Protein AF-X6PEM9-F1 (afdb_monomer_lite)

pLDDT: mean 71.97, std 22.25, range [24.45, 98.25]

Foldseek 3Di:
DVVVVLVVVLVVLLPDDLVVLVVQCVPDPVSVVSCVVVVSSVQCQQAAPPPRHGLVVFFKWKFKAWDKDFPVNVCVVPVDPDDDPPFDGIATPDIDIDPGMHTPCCCPVVVDQADPVRDGGDATATFCPDLVSCVVCVVVNQQRLLCNAPNSHGDLQSSLVSLLNNLVPLPCLLVVLVLVVQDQPDDDDPPVSVVSCVVCVPPDNDDPVSSVSSVVVNVRSLSNLVSSCVVVVVLLVVLVVLVCCCVPPPVCVDPSSDRGPSSVVSNVQPPDPDCRVVVVVVVVVVVVCSVVCSVPPSDHPVVVCVPPHDDDVVVVVVVVVVVCVVSVVVVPD

Radius of gyration: 21.6 Å; chains: 1; bounding box: 53×54×52 Å

InterPro domains:
  IPR032675 Leucine-rich repeat domain superfamily [G3DSA:3.80.10.10] (5-117)
  IPR036047 F-box-like domain superfamily [SSF81383] (12-65)

Structure (mmCIF, N/CA/C/O backbone):
data_AF-X6PEM9-F1
#
_entry.id   AF-X6PEM9-F1
#
loop_
_atom_site.group_PDB
_atom_site.id
_atom_site.type_symbol
_atom_site.label_atom_id
_atom_site.label_alt_id
_atom_site.label_comp_id
_atom_site.label_asym_id
_atom_site.label_entity_id
_atom_site.label_seq_id
_atom_site.pdbx_PDB_ins_code
_atom_site.Cartn_x
_atom_site.Cartn_y
_atom_site.Cartn_z
_atom_site.occupancy
_atom_site.B_iso_or_equiv
_atom_site.auth_seq_id
_atom_site.auth_comp_id
_atom_site.auth_asym_id
_atom_site.auth_atom_id
_atom_site.pdbx_PDB_model_num
ATOM 1 N N . MET A 1 1 ? -21.135 -28.345 10.880 1.00 41.06 1 MET A N 1
ATOM 2 C CA . MET A 1 1 ? -21.519 -27.756 12.186 1.00 41.06 1 MET A CA 1
ATOM 3 C C . MET A 1 1 ? -20.356 -26.989 12.827 1.00 41.06 1 MET A C 1
ATOM 5 O O . MET A 1 1 ? -20.559 -25.840 13.191 1.00 41.06 1 MET A O 1
ATOM 9 N N . LEU A 1 2 ? -19.137 -27.550 12.864 1.00 35.94 2 LEU A N 1
ATOM 10 C CA . LEU A 1 2 ? -17.918 -26.889 13.378 1.00 35.94 2 LEU A CA 1
ATOM 11 C C . LEU A 1 2 ? -17.557 -25.553 12.692 1.00 35.94 2 LEU A C 1
ATOM 13 O O . LEU A 1 2 ? -17.166 -24.611 13.370 1.00 35.94 2 LEU A O 1
ATOM 17 N N . THR A 1 3 ? -17.759 -25.423 11.377 1.00 42.34 3 THR A N 1
ATOM 18 C CA . THR A 1 3 ? -17.519 -24.167 10.635 1.00 42.34 3 THR A CA 1
ATOM 19 C C . THR A 1 3 ? -18.439 -23.020 11.061 1.00 42.34 3 THR A C 1
ATOM 21 O O . THR A 1 3 ? -17.989 -21.890 11.181 1.00 42.34 3 THR A O 1
ATOM 24 N N . ARG A 1 4 ? -19.709 -23.300 11.384 1.00 49.81 4 ARG A N 1
ATOM 25 C CA . ARG A 1 4 ? -20.650 -22.264 11.854 1.00 49.81 4 ARG A CA 1
ATOM 26 C C . ARG A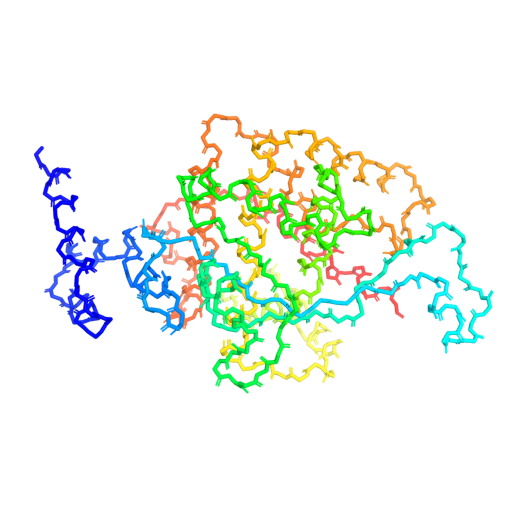 1 4 ? -20.344 -21.783 13.274 1.00 49.81 4 ARG A C 1
ATOM 28 O O . ARG A 1 4 ? -20.607 -20.634 13.596 1.00 49.81 4 ARG A O 1
ATOM 35 N N . LEU A 1 5 ? -19.787 -22.654 14.115 1.00 59.81 5 LEU A N 1
ATOM 36 C CA . LEU A 1 5 ? -19.289 -22.277 15.441 1.00 59.81 5 LEU A CA 1
ATOM 37 C C . LEU A 1 5 ? -18.042 -21.394 15.333 1.00 59.81 5 LEU A C 1
ATOM 39 O O . LEU A 1 5 ? -17.912 -20.437 16.088 1.00 59.81 5 LEU A O 1
ATOM 43 N N . HIS A 1 6 ? -17.166 -21.683 14.370 1.00 69.69 6 HIS A N 1
ATOM 44 C CA . HIS A 1 6 ? -15.952 -20.909 14.124 1.00 69.69 6 HIS A CA 1
ATOM 45 C C . HIS A 1 6 ? -16.254 -19.439 13.784 1.00 69.69 6 HIS A C 1
ATOM 47 O O . HIS A 1 6 ? -15.697 -18.546 14.419 1.00 69.69 6 HIS A O 1
ATOM 53 N N . ASP A 1 7 ? -17.182 -19.177 12.859 1.00 70.69 7 ASP A N 1
ATOM 54 C CA . ASP A 1 7 ? -17.521 -17.804 12.450 1.00 70.69 7 ASP A CA 1
ATOM 55 C C . ASP A 1 7 ? -18.216 -17.010 13.567 1.00 70.69 7 ASP A C 1
ATOM 57 O O . ASP A 1 7 ? -17.906 -15.838 13.787 1.00 70.69 7 ASP A O 1
ATOM 61 N N . SER A 1 8 ? -19.094 -17.659 14.339 1.00 78.25 8 SER A N 1
ATOM 62 C CA . SER A 1 8 ? -19.745 -17.037 15.498 1.00 78.25 8 SER A CA 1
ATOM 63 C C . SER A 1 8 ? -18.745 -16.666 16.598 1.00 78.25 8 SER A C 1
ATOM 65 O O . SER A 1 8 ? -18.845 -15.587 17.177 1.00 78.25 8 SER A O 1
ATOM 67 N N . ILE A 1 9 ? -17.756 -17.527 16.872 1.00 79.25 9 ILE A N 1
ATOM 68 C CA . ILE A 1 9 ? -16.707 -17.262 17.873 1.00 79.25 9 ILE A CA 1
ATOM 69 C C . ILE A 1 9 ? -15.800 -16.108 17.425 1.00 79.25 9 ILE A C 1
ATOM 71 O O . ILE A 1 9 ? -15.458 -15.253 18.240 1.00 79.25 9 ILE A O 1
ATOM 75 N N . ILE A 1 10 ? -15.450 -16.040 16.135 1.00 80.56 10 ILE A N 1
ATOM 76 C CA . ILE A 1 10 ? -14.703 -14.902 15.577 1.00 80.56 10 ILE A CA 1
ATOM 77 C C . ILE A 1 10 ? -15.477 -13.602 15.798 1.00 80.56 10 ILE A C 1
ATOM 79 O O . ILE A 1 10 ? -14.892 -12.632 16.276 1.00 80.56 10 ILE A O 1
ATOM 83 N N . GLY A 1 11 ? -16.785 -13.601 15.520 1.00 77.56 11 GLY A N 1
ATOM 84 C CA . GLY A 1 11 ? -17.646 -12.444 15.756 1.00 77.56 11 GLY A CA 1
ATOM 85 C C . GLY A 1 11 ? -17.621 -11.972 17.211 1.00 77.56 11 GLY A C 1
ATOM 86 O O . GLY A 1 11 ? -17.521 -10.775 17.450 1.00 77.56 11 GLY A O 1
ATOM 87 N N . VAL A 1 12 ? -17.627 -12.890 18.186 1.00 83.31 12 VAL A N 1
ATOM 88 C CA . VAL A 1 12 ? -17.503 -12.547 19.618 1.00 83.31 12 VAL A CA 1
ATOM 89 C C . VAL A 1 12 ? -16.154 -11.891 19.919 1.00 83.31 12 VAL A C 1
ATOM 91 O O . VAL A 1 12 ? -16.107 -10.856 20.583 1.00 83.31 12 VAL A O 1
ATOM 94 N N . PHE A 1 13 ? -15.057 -12.450 19.404 1.00 83.81 13 PHE A N 1
ATOM 95 C CA . PHE A 1 13 ? -13.719 -11.900 19.626 1.00 83.81 13 PHE A CA 1
ATOM 96 C C . PHE A 1 13 ? -13.510 -10.521 18.987 1.00 83.81 13 PHE A C 1
ATOM 98 O O . PHE A 1 13 ? -12.724 -9.735 19.506 1.00 83.81 13 PHE A O 1
ATOM 105 N N . GLU A 1 14 ? -14.219 -10.172 17.911 1.00 77.88 14 GLU A N 1
ATOM 106 C CA . GLU A 1 14 ? -14.117 -8.838 17.295 1.00 77.88 14 GLU A CA 1
ATOM 107 C C . GLU A 1 14 ? -14.599 -7.692 18.209 1.00 77.88 14 GLU A C 1
ATOM 109 O O . GLU A 1 14 ? -14.219 -6.535 17.992 1.00 77.88 14 GLU A O 1
ATOM 114 N N . TYR A 1 15 ? -15.388 -7.999 19.246 1.00 77.69 15 TYR A N 1
ATOM 115 C CA . TYR A 1 15 ? -15.837 -7.027 20.249 1.00 77.69 15 TYR A CA 1
ATOM 116 C C . TYR A 1 15 ? -14.884 -6.873 21.436 1.00 77.69 15 TYR A C 1
ATOM 118 O O . TYR A 1 15 ? -15.024 -5.913 22.193 1.00 77.69 15 TYR A O 1
ATOM 126 N N . LEU A 1 16 ? -13.921 -7.781 21.596 1.00 77.62 16 LEU A N 1
ATOM 127 C CA . LEU A 1 16 ? -12.962 -7.733 22.693 1.00 77.62 16 LEU A CA 1
ATOM 128 C C . LEU A 1 16 ? -11.868 -6.691 22.426 1.00 77.62 16 LEU A C 1
ATOM 130 O O . LEU A 1 16 ? -11.425 -6.476 21.293 1.00 77.62 16 LEU A O 1
ATOM 134 N N . SER A 1 17 ? -11.405 -6.045 23.492 1.00 75.81 17 SER A N 1
ATOM 135 C CA . SER A 1 17 ? -10.220 -5.190 23.479 1.00 75.81 17 SER A CA 1
ATOM 136 C C . SER A 1 17 ? -8.947 -6.004 23.232 1.00 75.81 17 SER A C 1
ATOM 138 O O . SER A 1 17 ? -8.902 -7.217 23.427 1.00 75.81 17 SER A O 1
ATOM 140 N N . GLN A 1 18 ? -7.860 -5.334 22.841 1.00 73.81 18 GLN A N 1
ATOM 141 C CA . GLN A 1 18 ? -6.577 -6.002 22.601 1.00 73.81 18 GLN A CA 1
ATOM 142 C C . GLN A 1 18 ? -6.058 -6.723 23.856 1.00 73.81 18 GLN A C 1
ATOM 144 O O . GLN A 1 18 ? -5.535 -7.829 23.755 1.00 73.81 18 GLN A O 1
ATOM 149 N N . HIS A 1 19 ? -6.253 -6.134 25.039 1.00 76.25 19 HIS A N 1
ATOM 150 C CA . HIS A 1 19 ? -5.888 -6.758 26.310 1.00 76.25 19 HIS A CA 1
ATOM 151 C C . HIS A 1 19 ? -6.680 -8.052 26.555 1.00 76.25 19 HIS A C 1
ATOM 153 O O . HIS A 1 19 ? -6.098 -9.088 26.871 1.00 76.25 19 HIS A O 1
ATOM 159 N N . GLU A 1 20 ? -7.995 -8.021 26.336 1.00 83.81 20 GLU A N 1
ATOM 160 C CA . GLU A 1 20 ? -8.855 -9.204 26.462 1.00 83.81 20 GLU A CA 1
ATOM 161 C C . GLU A 1 20 ? -8.503 -10.273 25.420 1.00 83.81 20 GLU A C 1
ATOM 163 O O . GLU A 1 20 ? -8.468 -11.457 25.744 1.00 83.81 20 GLU A O 1
ATOM 168 N N . LEU A 1 21 ? -8.159 -9.883 24.188 1.00 82.38 21 LEU A N 1
ATOM 169 C CA . LEU A 1 21 ? -7.699 -10.813 23.153 1.00 82.38 21 LEU A CA 1
ATOM 170 C C . LEU A 1 21 ? -6.381 -11.504 23.536 1.00 82.38 21 LEU A C 1
ATOM 172 O O . LEU A 1 21 ? -6.221 -12.700 23.283 1.00 82.38 21 LEU A O 1
ATOM 176 N N . VAL A 1 22 ? -5.450 -10.784 24.174 1.00 80.94 22 VAL A N 1
ATOM 177 C CA . VAL A 1 22 ? -4.204 -11.365 24.704 1.00 80.94 22 VAL A CA 1
ATOM 178 C C . VAL A 1 22 ? -4.503 -12.371 25.817 1.00 80.94 22 VAL A C 1
ATOM 180 O O . VAL A 1 22 ? -3.913 -13.450 25.833 1.00 80.94 22 VAL A O 1
ATOM 183 N N . GLN A 1 23 ? -5.459 -12.077 26.701 1.00 87.50 23 GLN A N 1
ATOM 184 C CA . GLN A 1 23 ? -5.905 -13.031 27.721 1.00 87.50 23 GLN A CA 1
ATOM 185 C C . GLN A 1 23 ? -6.576 -14.261 27.089 1.00 87.50 23 GLN A C 1
ATOM 187 O O . GLN A 1 23 ? -6.255 -15.395 27.445 1.00 87.50 23 GLN A O 1
ATOM 192 N N . CYS A 1 24 ? -7.429 -14.064 26.079 1.00 85.50 24 CYS A N 1
ATOM 193 C CA . CYS A 1 24 ? -8.100 -15.141 25.344 1.00 85.50 24 CYS A CA 1
ATOM 194 C C . CYS A 1 24 ? -7.112 -16.096 24.657 1.00 85.50 24 CYS A C 1
ATOM 196 O O . CYS A 1 24 ? -7.374 -17.296 24.552 1.00 85.50 24 CYS A O 1
ATOM 198 N N . HIS A 1 25 ? -5.947 -15.593 24.241 1.00 81.44 25 HIS A N 1
ATOM 199 C CA . HIS A 1 25 ? -4.874 -16.399 23.660 1.00 81.44 25 HIS A CA 1
ATOM 200 C C . HIS A 1 25 ? -4.295 -17.433 24.646 1.00 81.44 25 HIS A C 1
ATOM 202 O O . HIS A 1 25 ? -3.704 -18.428 24.220 1.00 81.44 25 HIS A O 1
ATOM 208 N N . GLN A 1 26 ? -4.467 -17.223 25.954 1.00 86.31 26 GLN A N 1
ATOM 209 C CA . GLN A 1 26 ? -3.978 -18.111 27.012 1.00 86.31 26 GLN A CA 1
ATOM 210 C C . GLN A 1 26 ? -5.041 -19.099 27.522 1.00 86.31 26 GLN A C 1
ATOM 212 O O . GLN A 1 26 ? -4.699 -20.010 28.268 1.00 86.31 26 GLN A O 1
ATOM 217 N N . VAL A 1 27 ? -6.308 -18.965 27.105 1.00 89.31 27 VAL A N 1
ATOM 218 C CA . VAL A 1 27 ? -7.426 -19.765 27.642 1.00 89.31 27 VAL A CA 1
ATOM 219 C C . VAL A 1 27 ? -7.335 -21.236 27.232 1.00 89.31 27 VAL A C 1
ATOM 221 O O . VAL A 1 27 ? -7.361 -22.122 28.081 1.00 89.31 27 VAL A O 1
ATOM 224 N N . CYS A 1 28 ? -7.245 -21.529 25.930 1.00 89.31 28 CYS A N 1
ATOM 225 C CA . CYS A 1 28 ? -7.079 -22.899 25.437 1.00 89.31 28 CYS A CA 1
ATOM 226 C C . CYS A 1 28 ? -6.470 -22.943 24.027 1.00 89.31 28 CYS A C 1
ATOM 228 O O . CYS A 1 28 ? -6.453 -21.945 23.301 1.00 89.31 28 CYS A O 1
ATOM 230 N N . GLY A 1 29 ? -6.007 -24.127 23.607 1.00 81.56 29 GLY A N 1
ATOM 231 C CA . GLY A 1 29 ? -5.394 -24.331 22.289 1.00 81.56 29 GLY A CA 1
ATOM 232 C C . GLY A 1 29 ? -6.312 -23.977 21.113 1.00 81.56 29 GLY A C 1
ATOM 233 O O . GLY A 1 29 ? -5.840 -23.414 20.129 1.00 81.56 29 GLY A O 1
ATOM 234 N N . LEU A 1 30 ? -7.621 -24.231 21.233 1.00 83.00 30 LEU A N 1
ATOM 235 C CA . LEU A 1 30 ? -8.603 -23.892 20.199 1.00 83.00 30 LEU A CA 1
ATOM 236 C C . LEU A 1 30 ? -8.773 -22.374 20.044 1.00 83.00 30 LEU A C 1
ATOM 238 O O . LEU A 1 30 ? -8.779 -21.875 18.926 1.00 83.00 30 LEU A O 1
ATOM 242 N N . TRP A 1 31 ? -8.873 -21.629 21.148 1.00 84.75 31 TRP A N 1
ATOM 243 C CA . TRP A 1 31 ? -9.002 -20.167 21.112 1.00 84.75 31 TRP A CA 1
ATOM 244 C C . TRP A 1 31 ? -7.747 -19.521 20.543 1.00 84.75 31 TRP A C 1
ATOM 246 O O . TRP A 1 31 ? -7.834 -18.679 19.656 1.00 84.75 31 TRP A O 1
ATOM 256 N N . ASN A 1 32 ? -6.579 -19.986 20.982 1.00 81.06 32 ASN A N 1
ATOM 257 C CA . ASN A 1 32 ? -5.295 -19.583 20.425 1.00 81.06 32 ASN A CA 1
ATOM 258 C C . ASN A 1 32 ? -5.233 -19.850 18.907 1.00 81.06 32 ASN A C 1
ATOM 260 O O . ASN A 1 32 ? -4.896 -18.957 18.132 1.00 81.06 32 ASN A O 1
ATOM 264 N N . PHE A 1 33 ? -5.641 -21.043 18.464 1.00 81.44 33 PHE A N 1
ATOM 265 C CA . PHE A 1 33 ? -5.708 -21.394 17.044 1.00 81.44 33 PHE A CA 1
ATOM 266 C C . PHE A 1 33 ? -6.645 -20.470 16.253 1.00 81.44 33 PHE A C 1
ATOM 268 O O . PHE A 1 33 ? -6.242 -19.952 15.214 1.00 81.44 33 PHE A O 1
ATOM 275 N N . ILE A 1 34 ? -7.856 -20.206 16.756 1.00 80.50 34 ILE A N 1
ATOM 276 C CA . ILE A 1 34 ? -8.828 -19.304 16.114 1.00 80.50 34 ILE A CA 1
ATOM 277 C C . ILE A 1 34 ? -8.272 -17.876 16.044 1.00 80.50 34 ILE A C 1
ATOM 279 O O . ILE A 1 34 ? -8.267 -17.274 14.972 1.00 80.50 34 ILE A O 1
ATOM 283 N N . LEU A 1 35 ? -7.745 -17.345 17.151 1.00 77.06 35 LEU A N 1
ATOM 284 C CA . LEU A 1 35 ? -7.177 -15.994 17.228 1.00 77.06 35 LEU A CA 1
ATOM 285 C C . LEU A 1 35 ? -5.992 -15.809 16.272 1.00 77.06 35 LEU A C 1
ATOM 287 O O . LEU A 1 35 ? -5.907 -14.780 15.593 1.00 77.06 35 LEU A O 1
ATOM 291 N N . LYS A 1 36 ? -5.105 -16.810 16.182 1.00 75.81 36 LYS A N 1
ATOM 292 C CA . LYS A 1 36 ? -3.961 -16.810 15.260 1.00 75.81 36 LYS A CA 1
ATOM 293 C C . LYS A 1 36 ? -4.397 -16.914 13.803 1.00 75.81 36 LYS A C 1
ATOM 295 O O . LYS A 1 36 ? -3.981 -16.085 12.992 1.00 75.81 36 LYS A O 1
ATOM 300 N N . ASN A 1 37 ? -5.260 -17.872 13.472 1.00 71.56 37 ASN A N 1
ATOM 301 C CA . ASN A 1 37 ? -5.691 -18.097 12.090 1.00 71.56 37 ASN A CA 1
ATOM 302 C C . ASN A 1 37 ? -6.541 -16.951 11.551 1.00 71.56 37 ASN A C 1
ATOM 304 O O . ASN A 1 37 ? -6.321 -16.496 10.431 1.00 71.56 37 ASN A O 1
ATOM 308 N N . ALA A 1 38 ? -7.459 -16.425 12.361 1.00 67.75 38 ALA A N 1
ATOM 309 C CA . ALA A 1 38 ? -8.260 -15.265 11.986 1.00 67.75 38 ALA A CA 1
ATOM 310 C C . ALA A 1 38 ? -7.463 -13.947 12.049 1.00 67.75 38 ALA A C 1
ATOM 312 O O . ALA A 1 38 ? -7.955 -12.908 11.606 1.00 67.75 38 ALA A O 1
ATOM 313 N N . SER A 1 39 ? -6.226 -13.971 12.573 1.00 67.50 39 SER A N 1
ATOM 314 C CA . SER A 1 39 ? -5.375 -12.790 12.777 1.00 67.50 39 SER A CA 1
ATOM 315 C C . SER A 1 39 ? -6.108 -11.663 13.520 1.00 67.50 39 SER A C 1
ATOM 317 O O . SER A 1 39 ? -5.967 -10.487 13.180 1.00 67.50 39 SER A O 1
ATOM 319 N N . LEU A 1 40 ? -6.909 -12.027 14.528 1.00 67.25 40 LEU A N 1
ATOM 320 C CA . LEU A 1 40 ? -7.852 -11.123 15.198 1.00 67.25 40 LEU A CA 1
ATOM 321 C C . LEU A 1 40 ? -7.164 -9.981 15.950 1.00 67.25 40 LEU A C 1
ATOM 323 O O . LEU A 1 40 ? -7.628 -8.847 15.876 1.00 67.25 40 LEU A O 1
ATOM 327 N N . LEU A 1 41 ? -6.010 -10.247 16.569 1.00 63.97 41 LEU A N 1
ATOM 328 C CA . LEU A 1 41 ? -5.177 -9.208 17.186 1.00 63.97 41 LEU A CA 1
ATOM 329 C C . LEU A 1 41 ? -4.793 -8.126 16.163 1.00 63.97 41 LEU A C 1
ATOM 331 O O . LEU A 1 41 ? -5.072 -6.950 16.376 1.00 63.97 41 LEU A O 1
ATOM 335 N N . ARG A 1 42 ? -4.307 -8.524 14.981 1.00 64.56 42 ARG A N 1
ATOM 336 C CA . ARG A 1 42 ? -3.956 -7.585 13.898 1.00 64.56 42 ARG A CA 1
ATOM 337 C C . ARG A 1 42 ? -5.176 -6.886 13.303 1.00 64.56 42 ARG A C 1
ATOM 339 O O . ARG A 1 42 ? -5.117 -5.710 12.967 1.00 64.56 42 ARG A O 1
ATOM 346 N N . ARG A 1 43 ? -6.312 -7.580 13.178 1.00 66.56 43 ARG A N 1
ATOM 347 C CA . ARG A 1 43 ? -7.568 -6.963 12.713 1.00 66.56 43 ARG A CA 1
ATOM 348 C C . ARG A 1 43 ? -8.089 -5.907 13.683 1.00 66.56 43 ARG A C 1
ATOM 350 O O . ARG A 1 43 ? -8.648 -4.911 13.230 1.00 66.56 43 ARG A O 1
ATOM 357 N N . SER A 1 44 ? -7.889 -6.108 14.985 1.00 65.00 44 SER A N 1
ATOM 358 C CA . SER A 1 44 ? -8.266 -5.130 16.007 1.00 65.00 44 SER A CA 1
ATOM 359 C C . SER A 1 44 ? -7.430 -3.845 15.927 1.00 65.00 44 SER A C 1
ATOM 361 O O . SER A 1 44 ? -7.957 -2.777 16.236 1.00 65.00 44 SER A O 1
ATOM 363 N N . GLU A 1 45 ? -6.191 -3.937 15.426 1.00 70.75 45 GLU A N 1
ATOM 364 C CA . GLU A 1 45 ? -5.260 -2.815 15.216 1.00 70.75 45 GLU A CA 1
ATOM 365 C C . GLU A 1 45 ? -5.542 -2.021 13.929 1.00 70.75 45 GLU A C 1
ATOM 367 O O . GLU A 1 45 ? -5.168 -0.854 13.823 1.00 70.75 45 GLU A O 1
ATOM 372 N N . LEU A 1 46 ? -6.247 -2.609 12.954 1.00 84.31 46 LEU A N 1
ATOM 373 C CA . LEU A 1 46 ? -6.650 -1.938 11.711 1.00 84.31 46 LEU A CA 1
ATOM 374 C C . LEU A 1 46 ? -7.866 -1.030 11.943 1.00 84.31 46 LEU A C 1
ATOM 376 O O . LEU A 1 46 ? -8.982 -1.279 11.469 1.00 84.31 46 LEU A O 1
ATOM 380 N N . ARG A 1 47 ? -7.634 0.035 12.708 1.00 90.44 47 ARG A N 1
ATOM 381 C CA . ARG A 1 47 ? -8.602 1.082 13.031 1.00 90.44 47 ARG A CA 1
ATOM 382 C C . ARG A 1 47 ? -8.015 2.446 12.720 1.00 90.44 47 ARG A C 1
ATOM 384 O O . ARG A 1 47 ? -6.813 2.664 12.823 1.00 90.44 47 ARG A O 1
ATOM 391 N N . CYS A 1 48 ? -8.882 3.388 12.379 1.00 94.50 48 CYS A N 1
ATOM 392 C CA . CYS A 1 48 ? -8.472 4.775 12.250 1.00 94.50 48 CYS A CA 1
ATOM 393 C C . CYS A 1 48 ? -7.999 5.301 13.607 1.00 94.50 48 CYS A C 1
ATOM 395 O O . CYS A 1 48 ? -8.736 5.234 14.591 1.00 94.50 48 CYS A O 1
ATOM 397 N N . PHE A 1 49 ? -6.818 5.912 13.649 1.00 94.06 49 PHE A N 1
ATOM 398 C CA . PHE A 1 49 ? -6.267 6.501 14.864 1.00 94.06 49 PHE A CA 1
ATOM 399 C C . PHE A 1 49 ? -7.204 7.551 15.480 1.00 94.06 49 PHE A C 1
ATOM 401 O O . PHE A 1 49 ? -7.395 7.560 16.693 1.00 94.06 49 PHE A O 1
ATOM 408 N N . TYR A 1 50 ? -7.844 8.378 14.648 1.00 94.00 50 TYR A N 1
ATOM 409 C CA . TYR A 1 50 ? -8.731 9.457 15.091 1.00 94.00 50 TYR A CA 1
ATOM 410 C C . TYR A 1 50 ? -10.146 8.991 15.448 1.00 94.00 50 TYR A C 1
ATOM 412 O O . TYR A 1 50 ? -10.561 9.122 16.594 1.00 94.00 50 TYR A O 1
ATOM 420 N N . SER A 1 51 ? -10.889 8.421 14.493 1.00 94.38 51 SER A N 1
ATOM 421 C CA . SER A 1 51 ? -12.286 8.020 14.724 1.00 94.38 51 SER A CA 1
ATOM 422 C C . SER A 1 51 ? -12.444 6.694 15.473 1.00 94.38 51 SER A C 1
ATOM 424 O O . SER A 1 51 ? -13.553 6.357 15.875 1.00 94.38 51 SER A O 1
ATOM 426 N N . LYS A 1 52 ? -11.366 5.908 15.624 1.00 91.62 52 LYS A N 1
ATOM 427 C CA . LYS A 1 52 ? -11.368 4.532 16.165 1.00 91.62 52 LYS A CA 1
ATOM 428 C C . LYS A 1 52 ? -12.246 3.539 15.388 1.00 91.62 52 LYS A C 1
ATOM 430 O O . LYS A 1 52 ? -12.404 2.387 15.805 1.00 91.62 52 LYS A O 1
ATOM 435 N N . GLU A 1 53 ? -12.777 3.953 14.237 1.00 91.69 53 GLU A N 1
ATOM 436 C CA . GLU A 1 53 ? -13.559 3.103 13.344 1.00 91.69 53 GLU A CA 1
ATOM 437 C C . GLU A 1 53 ? -12.686 2.010 12.722 1.00 91.69 53 GLU A C 1
ATOM 439 O O . GLU A 1 53 ? -11.545 2.253 12.327 1.00 91.69 53 GLU A O 1
ATOM 444 N N . SER A 1 54 ? -13.244 0.805 12.625 1.00 89.75 54 SER A N 1
ATOM 445 C CA . SER A 1 54 ? -12.607 -0.356 11.996 1.00 89.75 54 SER A CA 1
ATOM 446 C C . SER A 1 54 ? -12.720 -0.314 10.471 1.00 89.75 54 SER A C 1
ATOM 448 O O . SER A 1 54 ? -13.689 0.224 9.928 1.00 89.75 54 SER A O 1
ATOM 450 N N . PHE A 1 55 ? -11.778 -0.974 9.789 1.00 89.12 55 PHE A N 1
ATOM 451 C CA . PHE A 1 55 ? -11.778 -1.146 8.332 1.00 89.12 55 PHE A CA 1
ATOM 452 C C . PHE A 1 55 ? -13.035 -1.835 7.772 1.00 89.12 55 PHE A C 1
ATOM 454 O O . PHE A 1 55 ? -13.302 -1.781 6.573 1.00 89.12 55 PHE A O 1
ATOM 461 N N . THR A 1 56 ? -13.813 -2.522 8.614 1.00 88.12 56 THR A N 1
ATOM 462 C CA . THR A 1 56 ? -15.089 -3.127 8.203 1.00 88.12 56 THR A CA 1
ATOM 463 C C . THR A 1 56 ? -16.174 -2.079 7.960 1.00 88.12 56 THR A C 1
ATOM 465 O O . THR A 1 56 ? -17.045 -2.289 7.115 1.00 88.12 56 THR A O 1
ATOM 468 N N . LYS A 1 57 ? -16.112 -0.949 8.678 1.00 91.44 57 LYS A N 1
ATOM 469 C CA . LYS A 1 57 ? -17.086 0.151 8.611 1.00 91.44 57 LYS A CA 1
ATOM 470 C C . LYS A 1 57 ? -16.644 1.280 7.689 1.00 91.44 57 LYS A C 1
ATOM 472 O O . LYS A 1 57 ? -17.487 1.932 7.084 1.00 91.44 57 LYS A O 1
ATOM 477 N N . THR A 1 58 ? -15.340 1.525 7.601 1.00 94.44 58 THR A N 1
ATOM 478 C CA . THR A 1 58 ? -14.780 2.664 6.873 1.00 94.44 58 THR A CA 1
ATOM 479 C C . THR A 1 58 ? -13.556 2.251 6.075 1.00 94.44 58 THR A C 1
ATOM 481 O O . THR A 1 58 ? -12.876 1.289 6.420 1.00 94.44 58 THR A O 1
ATOM 484 N N . MET A 1 59 ? -13.253 2.994 5.016 1.00 95.94 59 MET A N 1
ATOM 485 C CA . MET A 1 59 ? -12.016 2.794 4.274 1.00 95.94 59 MET A CA 1
ATOM 486 C C . MET A 1 59 ? -10.846 3.334 5.082 1.00 95.94 59 MET A C 1
ATOM 488 O O . MET A 1 59 ? -10.857 4.500 5.482 1.00 95.94 59 MET A O 1
ATOM 492 N N . ILE A 1 60 ? -9.832 2.499 5.282 1.00 95.88 60 ILE A N 1
ATOM 493 C CA . ILE A 1 60 ? -8.609 2.871 5.990 1.00 95.88 60 ILE A CA 1
ATOM 494 C C . ILE A 1 60 ? -7.441 2.972 5.007 1.00 95.88 60 ILE A C 1
ATOM 496 O O . ILE A 1 60 ? -7.327 2.191 4.061 1.00 95.88 60 ILE A O 1
ATOM 500 N N . GLY A 1 61 ? -6.573 3.950 5.242 1.00 96.50 61 GLY A N 1
ATOM 501 C CA . GLY A 1 61 ? -5.362 4.200 4.476 1.00 96.50 61 GLY A CA 1
ATOM 502 C C . GLY A 1 61 ? -4.186 4.618 5.354 1.00 96.50 61 GLY A C 1
ATOM 503 O O . GLY A 1 61 ? -4.321 4.822 6.563 1.00 96.50 61 GLY A O 1
ATOM 504 N N . MET A 1 62 ? -3.028 4.765 4.718 1.00 96.44 62 MET A N 1
ATOM 505 C CA . MET A 1 62 ? -1.825 5.346 5.312 1.00 96.44 62 MET A CA 1
ATOM 506 C C . MET A 1 62 ? -1.698 6.814 4.915 1.00 96.44 62 MET A C 1
ATOM 508 O O . MET A 1 62 ? -2.051 7.207 3.799 1.00 96.44 62 MET A O 1
ATOM 512 N N . MET A 1 63 ? -1.146 7.620 5.817 1.00 97.81 63 MET A N 1
ATOM 513 C CA . MET A 1 63 ? -0.746 8.989 5.512 1.00 97.81 63 MET A CA 1
ATOM 514 C C . MET A 1 63 ? 0.667 8.990 4.932 1.00 97.81 63 MET A C 1
ATOM 516 O O . MET A 1 63 ? 1.586 8.417 5.520 1.00 97.81 63 MET A O 1
ATOM 520 N N . LEU A 1 64 ? 0.838 9.637 3.780 1.00 96.81 64 LEU A N 1
ATOM 521 C CA . LEU A 1 64 ? 2.109 9.735 3.074 1.00 96.81 64 LEU A CA 1
ATOM 522 C C . LEU A 1 64 ? 2.567 11.187 2.980 1.00 96.81 64 LEU A C 1
ATOM 524 O O . LEU A 1 64 ? 1.804 12.097 2.644 1.00 96.81 64 LEU A O 1
ATOM 528 N N . GLN A 1 65 ? 3.848 11.398 3.240 1.00 95.31 65 GLN A N 1
ATOM 529 C CA . GLN A 1 65 ? 4.549 12.608 2.869 1.00 95.31 65 GLN A CA 1
ATOM 530 C C . GLN A 1 65 ? 5.404 12.250 1.668 1.00 95.31 65 GLN A C 1
ATOM 532 O O . GLN A 1 65 ? 6.300 11.410 1.753 1.00 95.31 65 GLN A O 1
ATOM 537 N N . TYR A 1 66 ? 5.062 12.856 0.543 1.00 92.94 66 TYR A N 1
ATOM 538 C CA . TYR A 1 66 ? 5.594 12.488 -0.751 1.00 92.94 66 TYR A CA 1
ATOM 539 C C . TYR A 1 66 ? 5.879 13.746 -1.562 1.00 92.94 66 TYR A C 1
ATOM 541 O O . TYR A 1 66 ? 5.002 14.606 -1.688 1.00 92.94 66 TYR A O 1
ATOM 549 N N . GLU A 1 67 ? 7.103 13.852 -2.074 1.00 90.94 67 GLU A N 1
ATOM 550 C CA . GLU A 1 67 ? 7.549 14.941 -2.941 1.00 90.94 67 GLU A CA 1
ATOM 551 C C . GLU A 1 67 ? 8.346 14.348 -4.116 1.00 90.94 67 GLU A C 1
ATOM 553 O O . GLU A 1 67 ? 9.265 13.543 -3.924 1.00 90.94 67 GLU A O 1
ATOM 558 N N . MET A 1 68 ? 7.972 14.736 -5.339 1.00 88.19 68 MET A N 1
ATOM 559 C CA . MET A 1 68 ? 8.720 14.437 -6.561 1.00 88.19 68 MET A CA 1
ATOM 560 C C . MET A 1 68 ? 9.465 15.669 -7.032 1.00 88.19 68 MET A C 1
ATOM 562 O O . MET A 1 68 ? 8.915 16.768 -7.018 1.00 88.19 68 MET A O 1
ATOM 566 N N . ILE A 1 69 ? 10.678 15.455 -7.528 1.00 86.19 69 ILE A N 1
ATOM 567 C CA . ILE A 1 69 ? 11.472 16.482 -8.197 1.00 86.19 69 ILE A CA 1
ATOM 568 C C . ILE A 1 69 ? 11.744 16.010 -9.624 1.00 86.19 69 ILE A C 1
ATOM 570 O O . ILE A 1 69 ? 12.055 14.837 -9.862 1.00 86.19 69 ILE A O 1
ATOM 574 N N . SER A 1 70 ? 11.603 16.918 -10.588 1.00 84.94 70 SER A N 1
ATOM 575 C CA . SER A 1 70 ? 11.964 16.640 -11.977 1.00 84.94 70 SER A CA 1
ATOM 576 C C . SER A 1 70 ? 13.482 16.654 -12.169 1.00 84.94 70 SER A C 1
ATOM 578 O O . SER A 1 70 ? 14.222 17.374 -11.494 1.00 84.94 70 SER A O 1
ATOM 580 N N . GLN A 1 71 ? 13.971 15.909 -13.157 1.00 76.38 71 GLN A N 1
ATOM 581 C CA . GLN A 1 71 ? 15.399 15.884 -13.491 1.00 76.38 71 GLN A CA 1
ATOM 582 C C . GLN A 1 71 ? 15.953 17.288 -13.815 1.00 76.38 71 GLN A C 1
ATOM 584 O O . GLN A 1 71 ? 17.096 17.602 -13.486 1.00 76.38 71 GLN A O 1
ATOM 589 N N . ASN A 1 72 ? 15.136 18.166 -14.410 1.00 74.94 72 ASN A N 1
ATOM 590 C CA . ASN A 1 72 ? 15.517 19.546 -14.722 1.00 74.94 72 ASN A CA 1
ATOM 591 C C . ASN A 1 72 ? 15.742 20.392 -13.463 1.00 74.94 72 ASN A C 1
ATOM 593 O O . ASN A 1 72 ? 16.687 21.181 -13.405 1.00 74.94 72 ASN A O 1
ATOM 597 N N . GLU A 1 73 ? 14.903 20.217 -12.445 1.00 78.12 73 GLU A N 1
ATOM 598 C CA . GLU A 1 73 ? 15.065 20.886 -11.151 1.00 78.12 73 GLU A CA 1
ATOM 599 C C . GLU A 1 73 ? 16.310 20.373 -10.421 1.00 78.12 73 GLU A C 1
ATOM 601 O O . GLU A 1 73 ? 17.064 21.174 -9.869 1.00 78.12 73 GLU A O 1
ATOM 606 N N . MET A 1 74 ? 16.608 19.072 -10.518 1.00 71.25 74 MET A N 1
ATOM 607 C CA . MET A 1 74 ? 17.863 18.515 -10.002 1.00 71.25 74 MET A CA 1
ATOM 608 C C . MET A 1 74 ? 19.094 19.064 -10.735 1.00 71.25 74 MET A C 1
ATOM 610 O O . MET A 1 74 ? 20.047 19.481 -10.081 1.00 71.25 74 MET A O 1
ATOM 614 N N . LYS A 1 75 ? 19.080 19.141 -12.077 1.00 71.12 75 LYS A N 1
ATOM 615 C CA . LYS A 1 75 ? 20.179 19.732 -12.874 1.00 71.12 75 LYS A CA 1
ATOM 616 C C . LYS A 1 75 ? 20.464 21.180 -12.444 1.00 71.12 75 LYS A C 1
ATOM 618 O O . LYS A 1 75 ? 21.627 21.561 -12.305 1.00 71.12 75 LYS A O 1
ATOM 623 N N . ARG A 1 76 ? 19.414 21.971 -12.174 1.00 71.38 76 ARG A N 1
ATOM 624 C CA . ARG A 1 76 ? 19.531 23.354 -11.668 1.00 71.38 76 ARG A CA 1
ATOM 625 C C . ARG A 1 76 ? 20.098 23.414 -10.250 1.00 71.38 76 ARG A C 1
ATOM 627 O O . ARG A 1 76 ? 20.943 24.264 -9.982 1.00 71.38 76 ARG A O 1
ATOM 634 N N . ALA A 1 77 ? 19.672 22.513 -9.368 1.00 67.50 77 ALA A N 1
ATOM 635 C CA . ALA A 1 77 ? 20.132 22.473 -7.982 1.00 67.50 77 ALA A CA 1
ATOM 636 C C . ALA A 1 77 ? 21.574 21.950 -7.838 1.00 67.50 77 ALA A C 1
ATOM 638 O O . ALA A 1 77 ? 22.322 22.427 -6.989 1.00 67.50 77 ALA A O 1
ATOM 639 N N . SER A 1 78 ? 21.989 20.985 -8.664 1.00 65.19 78 SER A N 1
ATOM 640 C CA . SER A 1 78 ? 23.233 20.234 -8.446 1.00 65.19 78 SER A CA 1
ATOM 641 C C . SER A 1 78 ? 24.467 20.747 -9.201 1.00 65.19 78 SER A C 1
ATOM 643 O O . SER A 1 78 ? 25.536 20.175 -9.006 1.00 65.19 78 SER A O 1
ATOM 645 N N . LYS A 1 79 ? 24.380 21.779 -10.062 1.00 62.00 79 LYS A N 1
ATOM 646 C CA . LYS A 1 79 ? 25.503 22.290 -10.903 1.00 62.00 79 LYS A CA 1
ATOM 647 C C . LYS A 1 79 ? 26.304 21.202 -11.666 1.00 62.00 79 LYS A C 1
ATOM 649 O O . LYS A 1 79 ? 27.383 21.481 -12.185 1.00 62.00 79 LYS A O 1
ATOM 654 N N . LYS A 1 80 ? 25.806 19.964 -11.771 1.00 57.47 80 LYS A N 1
ATOM 655 C CA . LYS A 1 80 ? 26.463 18.850 -12.468 1.00 57.47 80 LYS A CA 1
ATOM 656 C C . LYS A 1 80 ? 25.954 18.793 -13.904 1.00 57.47 80 LYS A C 1
ATOM 658 O O . LYS A 1 80 ? 24.770 18.574 -14.141 1.00 57.47 80 LYS A O 1
ATOM 663 N N . LYS A 1 81 ? 26.868 19.017 -14.852 1.00 52.81 81 LYS A N 1
ATOM 664 C CA . LYS A 1 81 ? 26.577 19.219 -16.282 1.00 52.81 81 LYS A CA 1
ATOM 665 C C . LYS A 1 81 ? 26.439 17.925 -17.101 1.00 52.81 81 LYS A C 1
ATOM 667 O O . LYS A 1 81 ? 26.002 18.002 -18.239 1.00 52.81 81 LYS A O 1
ATOM 672 N N . ASN A 1 82 ? 26.739 16.761 -16.521 1.00 54.41 82 ASN A N 1
ATOM 673 C CA . ASN A 1 82 ? 26.704 15.469 -17.214 1.00 54.41 82 ASN A CA 1
ATOM 674 C C . ASN A 1 82 ? 25.686 14.530 -16.555 1.00 54.41 82 ASN A C 1
ATOM 676 O O . ASN A 1 82 ? 26.058 13.701 -15.730 1.00 54.41 82 ASN A O 1
ATOM 680 N N . ILE A 1 83 ? 24.401 14.679 -16.884 1.00 58.19 83 ILE A N 1
ATOM 681 C CA . ILE A 1 83 ? 23.396 13.643 -16.602 1.00 58.19 83 ILE A CA 1
ATOM 682 C C . ILE A 1 83 ? 22.849 13.191 -17.950 1.00 58.19 83 ILE A C 1
ATOM 684 O O . ILE A 1 83 ? 22.329 14.027 -18.691 1.00 58.19 83 ILE A O 1
ATOM 688 N N . ASN A 1 84 ? 22.998 11.894 -18.229 1.00 57.97 84 ASN A N 1
ATOM 689 C CA . ASN A 1 84 ? 22.554 11.219 -19.446 1.00 57.97 84 ASN A CA 1
ATOM 690 C C . ASN A 1 84 ? 21.087 11.542 -19.771 1.00 57.97 84 ASN A C 1
ATOM 692 O O . ASN A 1 84 ? 20.221 11.517 -18.892 1.00 57.97 84 ASN A O 1
ATOM 696 N N . ASP A 1 85 ? 20.802 11.798 -21.047 1.00 55.69 85 ASP A N 1
ATOM 697 C CA . ASP A 1 85 ? 19.455 12.145 -21.526 1.00 55.69 85 ASP A CA 1
ATOM 698 C C . ASP A 1 85 ? 18.478 10.950 -21.526 1.00 55.69 85 ASP A C 1
ATOM 700 O O . ASP A 1 85 ? 17.273 11.138 -21.678 1.00 55.69 85 ASP A O 1
ATOM 704 N N . ASN A 1 86 ? 18.974 9.738 -21.249 1.00 54.44 86 ASN A N 1
ATOM 705 C CA . ASN A 1 86 ? 18.172 8.515 -21.114 1.00 54.44 86 ASN A CA 1
ATOM 706 C C . ASN A 1 86 ? 17.719 8.210 -19.670 1.00 54.44 86 ASN A C 1
ATOM 708 O O . ASN A 1 86 ? 17.104 7.170 -19.437 1.00 54.44 86 ASN A O 1
ATOM 712 N N . ALA A 1 87 ? 18.020 9.077 -18.698 1.00 58.12 87 ALA A N 1
ATOM 713 C CA . ALA A 1 87 ? 17.691 8.850 -17.289 1.00 58.12 87 ALA A CA 1
ATOM 714 C C . ALA A 1 87 ? 16.199 9.088 -16.965 1.00 58.12 87 ALA A C 1
ATOM 716 O O . ALA A 1 87 ? 15.464 9.756 -17.700 1.00 58.12 87 ALA A O 1
ATOM 717 N N . LYS A 1 88 ? 15.740 8.563 -15.819 1.00 63.41 88 LYS A N 1
ATOM 718 C CA . LYS A 1 88 ? 14.379 8.787 -15.298 1.00 63.41 88 LYS A CA 1
ATOM 719 C C . LYS A 1 88 ? 14.045 10.284 -15.227 1.00 63.41 88 LYS A C 1
ATOM 721 O O . LYS A 1 88 ? 14.773 11.079 -14.641 1.00 63.41 88 LYS A O 1
ATOM 726 N N . LYS A 1 89 ? 12.869 10.657 -15.743 1.00 70.25 89 LYS A N 1
ATOM 727 C CA . LYS A 1 89 ? 12.402 12.058 -15.774 1.00 70.25 89 LYS A CA 1
ATOM 728 C C . LYS A 1 89 ? 12.084 12.642 -14.388 1.00 70.25 89 LYS A C 1
ATOM 730 O O . LYS A 1 89 ? 12.106 13.864 -14.227 1.00 70.25 89 LYS A O 1
ATOM 735 N N . TYR A 1 90 ? 11.788 11.792 -13.404 1.00 79.69 90 TYR A N 1
ATOM 736 C CA . TYR A 1 90 ? 11.349 12.186 -12.063 1.00 79.69 90 TYR A CA 1
ATOM 737 C C . TYR A 1 90 ? 11.960 11.278 -10.998 1.00 79.69 90 TYR A C 1
ATOM 739 O O . TYR A 1 90 ? 12.156 10.085 -11.237 1.00 79.69 90 TYR A O 1
ATOM 747 N N . TYR A 1 91 ? 12.200 11.842 -9.815 1.00 79.31 91 TYR A N 1
ATOM 748 C CA . TYR A 1 91 ? 12.716 11.122 -8.654 1.00 79.31 91 TYR A CA 1
ATOM 749 C C . TYR A 1 91 ? 11.937 11.502 -7.397 1.00 79.31 91 TYR A C 1
ATOM 751 O O . TYR A 1 91 ? 11.551 12.659 -7.212 1.00 79.31 91 TYR A O 1
ATOM 759 N N . VAL A 1 92 ? 11.741 10.528 -6.507 1.00 85.25 92 VAL A N 1
ATOM 760 C CA . VAL A 1 92 ? 11.149 10.764 -5.186 1.00 85.25 92 VAL A CA 1
ATOM 761 C C . VAL A 1 92 ? 12.224 11.330 -4.269 1.00 85.25 92 VAL A C 1
ATOM 763 O O . VAL A 1 92 ? 13.161 10.618 -3.894 1.00 85.25 92 VAL A O 1
ATOM 766 N N . SER A 1 93 ? 12.101 12.613 -3.932 1.00 85.12 93 SER A N 1
ATOM 767 C CA . SER A 1 93 ? 13.044 13.318 -3.058 1.00 85.12 93 SER A CA 1
ATOM 768 C C . SER A 1 93 ? 12.736 13.092 -1.587 1.00 85.12 93 SER A C 1
ATOM 770 O O . SER A 1 93 ? 13.643 13.038 -0.758 1.00 85.12 93 SER A O 1
ATOM 772 N N . LYS A 1 94 ? 11.452 12.934 -1.265 1.00 89.25 94 LYS A N 1
ATOM 773 C CA . LYS A 1 94 ? 10.975 12.763 0.098 1.00 89.25 94 LYS A CA 1
ATOM 774 C C . LYS A 1 94 ? 9.888 11.714 0.131 1.00 89.25 94 LYS A C 1
ATOM 776 O O . LYS A 1 94 ? 8.893 11.813 -0.585 1.00 89.25 94 LYS A O 1
ATOM 781 N N . PHE A 1 95 ? 10.087 10.728 0.993 1.00 92.00 95 PHE A N 1
ATOM 782 C CA . PHE A 1 95 ? 9.113 9.688 1.252 1.00 92.00 95 PHE A CA 1
ATOM 783 C C . PHE A 1 95 ? 9.083 9.380 2.742 1.00 92.00 95 PHE A C 1
ATOM 785 O O . PHE A 1 95 ? 10.086 8.966 3.323 1.00 92.00 95 PHE A O 1
ATOM 792 N N . LYS A 1 96 ? 7.925 9.600 3.357 1.00 93.06 96 LYS A N 1
ATOM 793 C CA . LYS A 1 96 ? 7.648 9.215 4.737 1.00 93.06 96 LYS A CA 1
ATOM 794 C C . LYS A 1 96 ? 6.234 8.672 4.837 1.00 93.06 96 LYS A C 1
ATOM 796 O O . LYS A 1 96 ? 5.323 9.181 4.185 1.00 93.06 96 LYS A O 1
ATOM 801 N N . VAL A 1 97 ? 6.060 7.660 5.674 1.00 94.56 97 VAL A N 1
ATOM 802 C CA . VAL A 1 97 ? 4.768 7.029 5.937 1.00 94.56 97 VAL A CA 1
ATOM 803 C C . VAL A 1 97 ? 4.511 7.079 7.431 1.00 94.56 97 VAL A C 1
ATOM 805 O O . VAL A 1 97 ? 5.397 6.711 8.206 1.00 94.56 97 VAL A O 1
ATOM 808 N N . SER A 1 98 ? 3.330 7.551 7.821 1.00 94.94 98 SER A N 1
ATOM 809 C CA . SER A 1 98 ? 2.930 7.573 9.228 1.00 94.94 98 SER A CA 1
ATOM 810 C C . SER A 1 98 ? 2.772 6.153 9.771 1.00 94.94 98 SER A C 1
ATOM 812 O O . SER A 1 98 ? 2.340 5.258 9.044 1.00 94.94 98 SER A O 1
ATOM 814 N N . SER A 1 99 ? 3.092 5.956 11.051 1.00 90.00 99 SER A N 1
ATOM 815 C CA . SER A 1 99 ? 2.781 4.721 11.784 1.00 90.00 99 SER A CA 1
ATOM 816 C C . SER A 1 99 ? 1.287 4.557 12.063 1.00 90.00 99 SER A C 1
ATOM 818 O O . SER A 1 99 ? 0.843 3.455 12.380 1.00 90.00 99 SER A O 1
ATOM 820 N N . ASP A 1 100 ? 0.515 5.640 11.952 1.00 92.94 100 ASP A N 1
ATOM 821 C CA . ASP A 1 100 ? -0.912 5.651 12.230 1.00 92.94 100 ASP A CA 1
ATOM 822 C C . ASP A 1 100 ? -1.738 5.462 10.958 1.00 92.94 100 ASP A C 1
ATOM 824 O O . ASP A 1 100 ? -1.533 6.115 9.929 1.00 92.94 100 ASP A O 1
ATOM 828 N N . TYR A 1 101 ? -2.758 4.615 11.062 1.00 95.06 101 TYR A N 1
ATOM 829 C CA . TYR A 1 101 ? -3.778 4.500 10.034 1.00 95.06 101 TYR A CA 1
ATOM 830 C C . TYR A 1 101 ? -4.841 5.586 10.191 1.00 95.06 101 TYR A C 1
ATOM 832 O O . TYR A 1 101 ? -5.241 5.948 11.301 1.00 95.06 101 TYR A O 1
ATOM 840 N N . ILE A 1 102 ? -5.369 6.068 9.071 1.00 97.44 102 ILE A N 1
ATOM 841 C CA . ILE A 1 102 ? -6.438 7.068 9.050 1.00 97.44 102 ILE A CA 1
ATOM 842 C C . ILE A 1 102 ? -7.599 6.590 8.180 1.00 97.44 102 ILE A C 1
ATOM 844 O O . ILE A 1 102 ? -7.398 5.859 7.212 1.00 97.44 102 ILE A O 1
ATOM 848 N N . SER A 1 103 ? -8.827 6.974 8.528 1.00 97.31 103 SER A N 1
ATOM 849 C CA . SER A 1 103 ? -9.994 6.706 7.691 1.00 97.31 103 SER A CA 1
ATOM 850 C C . SER A 1 103 ? -10.159 7.762 6.601 1.00 97.31 103 SER A C 1
ATOM 852 O O . SER A 1 103 ? -9.808 8.933 6.779 1.00 97.31 103 SER A O 1
ATOM 854 N N . LEU A 1 104 ? -10.765 7.372 5.480 1.00 97.62 104 LEU A N 1
ATOM 855 C CA . LEU A 1 104 ? -11.073 8.296 4.393 1.00 97.62 104 LEU A CA 1
ATOM 856 C C . LEU A 1 104 ? -11.958 9.476 4.844 1.00 97.62 104 LEU A C 1
ATOM 858 O O . LEU A 1 104 ? -11.644 10.597 4.450 1.00 97.62 104 LEU A O 1
ATOM 862 N N . PRO A 1 105 ? -13.005 9.319 5.684 1.00 98.06 105 PRO A N 1
ATOM 863 C CA . PRO A 1 105 ? -13.762 10.462 6.203 1.00 98.06 105 PRO A CA 1
ATOM 864 C C . PRO A 1 105 ? -12.920 11.415 7.062 1.00 98.06 105 PRO A C 1
ATOM 866 O O . PRO A 1 105 ? -13.047 12.630 6.919 1.00 98.06 105 PRO A O 1
ATOM 869 N N . ALA A 1 106 ? -12.029 10.892 7.912 1.00 98.00 106 ALA A N 1
ATOM 870 C CA . ALA A 1 106 ? -11.122 11.721 8.708 1.00 98.00 106 ALA A CA 1
ATOM 871 C C . ALA A 1 106 ? -10.155 12.520 7.817 1.00 98.00 106 ALA A C 1
ATOM 873 O O . ALA A 1 106 ? -9.900 13.701 8.060 1.00 98.00 106 ALA A O 1
ATOM 874 N N . TRP A 1 107 ? -9.669 11.907 6.738 1.00 98.12 107 TRP A N 1
ATOM 875 C CA . TRP A 1 107 ? -8.829 12.585 5.759 1.00 98.12 107 TRP A CA 1
ATOM 876 C C . TRP A 1 107 ? -9.606 13.624 4.932 1.00 98.12 107 TRP A C 1
ATOM 878 O O . TRP A 1 107 ? -9.229 14.794 4.868 1.00 98.12 107 TRP A O 1
ATOM 888 N N . SER A 1 108 ? -10.684 13.217 4.272 1.00 97.38 108 SER A N 1
ATOM 889 C CA . SER A 1 108 ? -11.380 14.033 3.269 1.00 97.38 108 SER A CA 1
ATOM 890 C C . SER A 1 108 ? -12.314 15.076 3.882 1.00 97.38 108 SER A C 1
ATOM 892 O O . SER A 1 108 ? -12.279 16.229 3.467 1.00 97.38 108 SER A O 1
ATOM 894 N N . LYS A 1 109 ? -13.118 14.697 4.883 1.00 97.19 109 LYS A N 1
ATOM 895 C CA . LYS A 1 109 ? -14.162 15.561 5.457 1.00 97.19 109 LYS A CA 1
ATOM 896 C C . LYS A 1 109 ? -13.643 16.423 6.599 1.00 97.19 109 LYS A C 1
ATOM 898 O O . LYS A 1 109 ? -13.997 17.590 6.684 1.00 97.19 109 LYS A O 1
ATOM 903 N N . LEU A 1 110 ? -12.812 15.849 7.470 1.00 97.50 110 LEU A N 1
ATOM 904 C CA . LEU A 1 110 ? -12.272 16.564 8.635 1.00 97.50 110 LEU A CA 1
ATOM 905 C C . LEU A 1 110 ? -10.940 17.268 8.343 1.00 97.50 110 LEU A C 1
ATOM 907 O O . LEU A 1 110 ? -10.455 18.026 9.177 1.00 97.50 110 LEU A O 1
ATOM 911 N N . GLY A 1 111 ? -10.325 17.014 7.183 1.00 97.69 111 GLY A N 1
ATOM 912 C CA . GLY A 1 111 ? -9.075 17.668 6.795 1.00 97.69 111 GLY A CA 1
ATOM 913 C C . GLY A 1 111 ? -7.879 17.298 7.678 1.00 97.69 111 GLY A C 1
ATOM 914 O O . GLY A 1 111 ? -6.908 18.049 7.735 1.00 97.69 111 GLY A O 1
ATOM 915 N N . ILE A 1 112 ? -7.918 16.151 8.364 1.00 97.88 112 ILE A N 1
ATOM 916 C CA . ILE A 1 112 ? -6.836 15.740 9.263 1.00 97.88 112 ILE A CA 1
ATOM 917 C C . ILE A 1 112 ? -5.608 15.345 8.435 1.00 97.88 112 ILE A C 1
ATOM 919 O O . ILE A 1 112 ? -5.679 14.483 7.558 1.00 97.88 112 ILE A O 1
ATOM 923 N N . ARG A 1 113 ? -4.479 16.011 8.690 1.00 97.69 113 ARG A N 1
ATOM 924 C CA . ARG A 1 113 ? -3.199 15.836 7.972 1.00 97.69 113 ARG A CA 1
ATOM 925 C C . ARG A 1 113 ? -2.021 15.601 8.907 1.00 97.69 113 ARG A C 1
ATOM 927 O O . ARG A 1 113 ? -0.882 15.715 8.476 1.00 97.69 113 ARG A O 1
ATOM 934 N N . ILE A 1 114 ? -2.292 15.369 10.181 1.00 97.50 114 ILE A N 1
ATOM 935 C CA . ILE A 1 114 ? -1.281 15.242 11.224 1.00 97.50 114 ILE A CA 1
ATOM 936 C C . ILE A 1 114 ? -1.377 13.830 11.801 1.00 97.50 114 ILE A C 1
ATOM 938 O O . ILE A 1 114 ? -2.461 13.248 11.763 1.00 97.50 114 ILE A O 1
ATOM 942 N N . ASP A 1 115 ? -0.289 13.261 12.305 1.00 95.75 115 ASP A N 1
ATOM 943 C CA . ASP A 1 115 ? -0.305 11.973 13.014 1.00 95.75 115 ASP A CA 1
ATOM 944 C C . ASP A 1 115 ? -0.069 12.096 14.532 1.00 95.75 115 ASP A C 1
ATOM 946 O O . ASP A 1 115 ? 0.014 13.203 15.073 1.00 95.75 115 ASP A O 1
ATOM 950 N N . SER A 1 116 ? 0.026 10.966 15.242 1.00 93.69 116 SER A N 1
ATOM 951 C CA . SER A 1 116 ? 0.277 10.952 16.692 1.00 93.69 116 SER A CA 1
ATOM 952 C C . SER A 1 116 ? 1.603 11.611 17.088 1.00 93.69 116 SER A C 1
ATOM 954 O O . SER A 1 116 ? 1.723 12.126 18.201 1.00 93.69 116 SER A O 1
ATOM 956 N N . THR A 1 117 ? 2.574 11.670 16.172 1.00 94.00 117 THR A N 1
ATOM 957 C CA . THR A 1 117 ? 3.868 12.339 16.366 1.00 94.00 117 THR A CA 1
ATOM 958 C C . THR A 1 117 ? 3.843 13.829 16.015 1.00 94.00 117 THR A C 1
ATOM 960 O O . THR A 1 117 ? 4.862 14.509 16.117 1.00 94.00 117 THR A O 1
ATOM 963 N N . LYS A 1 118 ? 2.662 14.368 15.679 1.00 95.62 118 LYS A N 1
ATOM 964 C CA . LYS A 1 118 ? 2.429 15.758 15.258 1.00 95.62 118 LYS A CA 1
ATOM 965 C C . LYS A 1 118 ? 3.080 16.119 13.920 1.00 95.62 118 LYS A C 1
ATOM 967 O O . LYS A 1 118 ? 3.254 17.300 13.612 1.00 95.62 118 LYS A O 1
ATOM 972 N N . GLU A 1 119 ? 3.391 15.128 13.094 1.00 95.19 119 GLU A N 1
ATOM 973 C CA . GLU A 1 119 ? 3.977 15.352 11.777 1.00 95.19 119 GLU A CA 1
ATOM 974 C C . GLU A 1 119 ? 2.914 15.541 10.706 1.00 95.19 119 GLU A C 1
ATOM 976 O O . GLU A 1 119 ? 1.870 14.896 10.732 1.00 95.19 119 GLU A O 1
ATOM 981 N N . LYS A 1 120 ? 3.184 16.430 9.742 1.00 96.81 120 LYS A N 1
ATOM 982 C CA . LYS A 1 120 ? 2.242 16.757 8.669 1.00 96.81 120 LYS A CA 1
ATOM 983 C C . LYS A 1 120 ? 2.482 15.907 7.421 1.00 96.81 120 LYS A C 1
ATOM 985 O O . LYS A 1 120 ? 3.571 15.920 6.845 1.00 96.81 120 LYS A O 1
ATOM 990 N N . PHE A 1 121 ? 1.417 15.282 6.938 1.00 97.69 121 PHE A N 1
ATOM 991 C CA . PHE A 1 121 ? 1.379 14.459 5.734 1.00 97.69 121 PHE A CA 1
ATOM 992 C C . PHE A 1 121 ? 0.540 15.127 4.642 1.00 97.69 121 PHE A C 1
ATOM 994 O O . PHE A 1 121 ? -0.341 15.946 4.911 1.00 97.69 121 PHE A O 1
ATOM 1001 N N . THR A 1 122 ? 0.839 14.804 3.386 1.00 97.06 122 THR A N 1
ATOM 1002 C CA . THR A 1 122 ? 0.286 15.505 2.216 1.00 97.06 122 THR A CA 1
ATOM 1003 C C . THR A 1 122 ? -0.663 14.644 1.397 1.00 97.06 122 THR A C 1
ATOM 1005 O O . THR A 1 122 ? -1.596 15.177 0.802 1.00 97.06 122 THR A O 1
ATOM 1008 N N . HIS A 1 123 ? -0.481 13.326 1.416 1.00 97.69 123 HIS A N 1
ATOM 1009 C CA . HIS A 1 123 ? -1.273 12.383 0.639 1.00 97.69 123 HIS A CA 1
ATOM 1010 C C . HIS A 1 123 ? -1.871 11.296 1.534 1.00 97.69 123 HIS A C 1
ATOM 1012 O O . HIS A 1 123 ? -1.342 10.967 2.595 1.00 97.69 123 HIS A O 1
ATOM 1018 N N . PHE A 1 124 ? -2.974 10.728 1.067 1.00 98.00 124 PHE A N 1
ATOM 1019 C CA . PHE A 1 124 ? -3.595 9.536 1.625 1.00 98.00 124 PHE A CA 1
ATOM 1020 C C . PHE A 1 124 ? -3.429 8.410 0.622 1.00 98.00 124 PHE A C 1
ATOM 1022 O O . PHE A 1 124 ? -3.598 8.637 -0.574 1.00 98.00 124 PHE A O 1
ATOM 1029 N N . LEU A 1 125 ? -3.092 7.221 1.106 1.00 97.62 125 LEU A N 1
ATOM 1030 C CA . LEU A 1 125 ? -3.021 6.019 0.293 1.00 97.62 125 LEU A CA 1
ATOM 1031 C C . LEU A 1 125 ? -3.946 4.960 0.893 1.00 97.62 125 LEU A C 1
ATOM 1033 O O . LEU A 1 125 ? -3.624 4.422 1.957 1.00 97.62 125 LEU A O 1
ATOM 1037 N N . PRO A 1 126 ? -5.083 4.651 0.244 1.00 97.25 126 PRO A N 1
ATOM 1038 C CA . PRO A 1 126 ? -5.971 3.598 0.714 1.00 97.25 126 PRO A CA 1
ATOM 1039 C C . PRO A 1 126 ? -5.263 2.239 0.766 1.00 97.25 126 PRO A C 1
ATOM 1041 O O . PRO A 1 126 ? -4.448 1.912 -0.099 1.00 97.25 126 PRO A O 1
ATOM 1044 N N . LEU A 1 127 ? -5.600 1.431 1.770 1.00 93.62 127 LEU A N 1
ATOM 1045 C CA . LEU A 1 127 ? -5.034 0.097 1.948 1.00 93.62 127 LEU A CA 1
ATOM 1046 C C . LEU A 1 127 ? -5.873 -0.986 1.273 1.00 93.62 127 LEU A C 1
ATOM 1048 O O . LEU A 1 127 ? -7.103 -0.948 1.265 1.00 93.62 127 LEU A O 1
ATOM 1052 N N . VAL A 1 128 ? -5.201 -2.039 0.813 1.00 92.19 128 VAL A N 1
ATOM 1053 C CA . VAL A 1 128 ? -5.845 -3.297 0.422 1.00 92.19 128 VAL A CA 1
ATOM 1054 C C . VAL A 1 128 ? -5.646 -4.308 1.549 1.00 92.19 128 VAL A C 1
ATOM 1056 O O . VAL A 1 128 ? -4.645 -5.017 1.613 1.00 92.19 128 VAL A O 1
ATOM 1059 N N . ILE A 1 129 ? -6.607 -4.358 2.472 1.00 86.06 129 ILE A N 1
ATOM 1060 C CA . ILE A 1 129 ? -6.554 -5.260 3.635 1.00 86.06 129 ILE A CA 1
ATOM 1061 C C . ILE A 1 129 ? -6.970 -6.682 3.240 1.00 86.06 129 ILE A C 1
ATOM 1063 O O . ILE A 1 129 ? -6.322 -7.662 3.610 1.00 86.06 129 ILE A O 1
ATOM 1067 N N . ASN A 1 130 ? -8.058 -6.784 2.480 1.00 84.31 130 ASN A N 1
ATOM 1068 C CA . ASN A 1 130 ? -8.582 -8.008 1.885 1.00 84.31 130 ASN A CA 1
ATOM 1069 C C . ASN A 1 130 ? -9.259 -7.672 0.547 1.00 84.31 130 ASN A C 1
ATOM 1071 O O . ASN A 1 130 ? -9.384 -6.495 0.205 1.00 84.31 130 ASN A O 1
ATOM 1075 N N . LEU A 1 131 ? -9.704 -8.697 -0.185 1.00 84.31 131 LEU A N 1
ATOM 1076 C CA . LEU A 1 131 ? -10.311 -8.522 -1.504 1.00 84.31 131 LEU A CA 1
ATOM 1077 C C . LEU A 1 131 ? -11.531 -7.595 -1.448 1.00 84.31 131 LEU A C 1
ATOM 1079 O O . LEU A 1 131 ? -11.557 -6.585 -2.137 1.00 84.31 131 LEU A O 1
ATOM 1083 N N . THR A 1 132 ? -12.486 -7.863 -0.554 1.00 87.25 132 THR A N 1
ATOM 1084 C CA . THR A 1 132 ? -13.705 -7.055 -0.399 1.00 87.25 132 THR A CA 1
ATOM 1085 C C . THR A 1 132 ? -13.407 -5.585 -0.086 1.00 87.25 132 THR A C 1
ATOM 1087 O O . THR A 1 132 ? -14.047 -4.694 -0.639 1.00 87.25 132 THR A O 1
ATOM 1090 N N . HIS A 1 133 ? -12.437 -5.311 0.792 1.00 87.62 133 HIS A N 1
ATOM 1091 C CA . HIS A 1 133 ? -11.993 -3.951 1.105 1.00 87.62 133 HIS A CA 1
ATOM 1092 C C . HIS A 1 133 ? -11.306 -3.304 -0.103 1.00 87.62 133 HIS A C 1
ATOM 1094 O O . HIS A 1 133 ? -11.566 -2.138 -0.391 1.00 87.62 133 HIS A O 1
ATOM 1100 N N . GLY A 1 134 ? -10.472 -4.056 -0.826 1.00 92.69 134 GLY A N 1
ATOM 1101 C CA . GLY A 1 134 ? -9.825 -3.612 -2.059 1.00 92.69 134 GLY A CA 1
ATOM 1102 C C . GLY A 1 134 ? -10.834 -3.215 -3.135 1.00 92.69 134 GLY A C 1
ATOM 1103 O O . GLY A 1 134 ? -10.744 -2.108 -3.654 1.00 92.69 134 GLY A O 1
ATOM 1104 N N . GLU A 1 135 ? -11.837 -4.057 -3.412 1.00 93.94 135 GLU A N 1
ATOM 1105 C CA . GLU A 1 135 ? -12.896 -3.765 -4.395 1.00 93.94 135 GLU A CA 1
ATOM 1106 C C . GLU A 1 135 ? -13.654 -2.486 -4.046 1.00 93.94 135 GLU A C 1
ATOM 1108 O O . GLU A 1 135 ? -13.793 -1.591 -4.878 1.00 93.94 135 GLU A O 1
ATOM 1113 N N . LYS A 1 136 ? -14.093 -2.366 -2.785 1.00 94.31 136 LYS A N 1
ATOM 1114 C CA . LYS A 1 136 ? -14.787 -1.168 -2.290 1.00 94.31 136 LYS A CA 1
ATOM 1115 C C . LYS A 1 136 ? -13.919 0.084 -2.391 1.00 94.31 136 LYS A C 1
ATOM 1117 O O . LYS A 1 136 ? -14.445 1.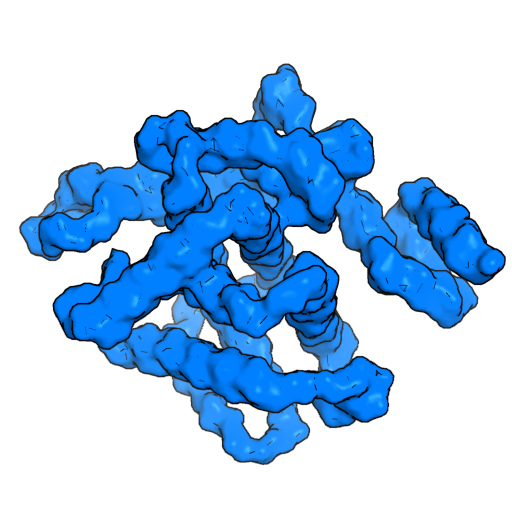176 -2.574 1.00 94.31 136 LYS A O 1
ATOM 1122 N N . SER A 1 137 ? -12.602 -0.079 -2.270 1.00 95.31 137 SER A N 1
ATOM 1123 C CA . SER A 1 137 ? -11.644 1.023 -2.277 1.00 95.31 137 SER A CA 1
ATOM 1124 C C . SER A 1 137 ? -11.060 1.326 -3.647 1.00 95.31 137 SER A C 1
ATOM 1126 O O . SER A 1 137 ? -10.305 2.282 -3.768 1.00 95.31 137 SER A O 1
ATOM 1128 N N . LEU A 1 138 ? -11.394 0.563 -4.690 1.00 97.06 138 LEU A N 1
ATOM 1129 C CA . LEU A 1 138 ? -10.714 0.648 -5.981 1.00 97.06 138 LEU A CA 1
ATOM 1130 C C . LEU A 1 138 ? -10.805 2.044 -6.614 1.00 97.06 138 LEU A C 1
ATOM 1132 O O . LEU A 1 138 ? -9.828 2.519 -7.189 1.00 97.06 138 LEU A O 1
ATOM 1136 N N . VAL A 1 139 ? -11.956 2.712 -6.498 1.00 97.62 139 VAL A N 1
ATOM 1137 C CA . VAL A 1 139 ? -12.144 4.076 -7.021 1.00 97.62 139 VAL A CA 1
ATOM 1138 C C . VAL A 1 139 ? -11.207 5.059 -6.316 1.00 97.62 139 VAL A C 1
ATOM 1140 O O . VAL A 1 139 ? -10.460 5.778 -6.976 1.00 97.62 139 VAL A O 1
ATOM 1143 N N . GLU A 1 140 ? -11.180 5.025 -4.987 1.00 97.94 140 GLU A N 1
ATOM 1144 C CA . GLU A 1 140 ? -10.331 5.891 -4.163 1.00 97.94 140 GLU A CA 1
ATOM 1145 C C . GLU A 1 140 ? -8.845 5.570 -4.359 1.00 97.94 140 GLU A C 1
ATOM 1147 O O . GLU A 1 140 ? -8.025 6.473 -4.488 1.00 97.94 140 GLU A O 1
ATOM 1152 N N . ILE A 1 141 ? -8.484 4.287 -4.474 1.00 98.06 141 ILE A N 1
ATOM 1153 C CA . ILE A 1 141 ? -7.119 3.843 -4.785 1.00 98.06 141 ILE A CA 1
ATOM 1154 C C . ILE A 1 141 ? -6.637 4.503 -6.076 1.00 98.06 141 ILE A C 1
ATOM 1156 O O . ILE A 1 141 ? -5.547 5.072 -6.100 1.00 98.06 141 ILE A O 1
ATOM 1160 N N . LYS A 1 142 ? -7.449 4.471 -7.139 1.00 98.25 142 LYS A N 1
ATOM 1161 C CA . LYS A 1 142 ? -7.091 5.091 -8.421 1.00 98.25 142 LYS A CA 1
ATOM 1162 C C . LYS A 1 142 ? -6.899 6.592 -8.293 1.00 98.25 142 LYS A C 1
ATOM 1164 O O . LYS A 1 142 ? -5.907 7.112 -8.794 1.00 98.25 142 LYS A O 1
ATOM 1169 N N . GLN A 1 143 ? -7.833 7.273 -7.632 1.00 97.94 143 GLN A N 1
ATOM 1170 C CA . GLN A 1 143 ? -7.774 8.722 -7.442 1.00 97.94 143 GLN A CA 1
ATOM 1171 C C . GLN A 1 143 ? -6.522 9.121 -6.657 1.00 97.94 143 GLN A C 1
ATOM 1173 O O . GLN A 1 143 ? -5.768 9.990 -7.084 1.00 97.94 143 GLN A O 1
ATOM 1178 N N . HIS A 1 144 ? -6.251 8.436 -5.550 1.00 97.56 144 HIS A N 1
ATOM 1179 C CA . HIS A 1 144 ? -5.111 8.733 -4.695 1.00 97.56 144 HIS A CA 1
ATOM 1180 C C . HIS A 1 144 ? -3.766 8.364 -5.331 1.00 97.56 144 HIS A C 1
ATOM 1182 O O . HIS A 1 144 ? -2.810 9.121 -5.185 1.00 97.56 144 HIS A O 1
ATOM 1188 N N . LEU A 1 145 ? -3.684 7.268 -6.093 1.00 97.25 145 LEU A N 1
ATOM 1189 C CA . LEU A 1 145 ? -2.484 6.939 -6.867 1.00 97.25 145 LEU A CA 1
ATOM 1190 C C . LEU A 1 145 ? -2.259 7.915 -8.019 1.00 97.25 145 LEU A C 1
ATOM 1192 O O . LEU A 1 145 ? -1.117 8.289 -8.265 1.00 97.25 145 LEU A O 1
ATOM 1196 N N . ALA A 1 146 ? -3.322 8.374 -8.687 1.00 96.94 146 ALA A N 1
ATOM 1197 C CA . ALA A 1 146 ? -3.212 9.384 -9.735 1.00 96.94 146 ALA A CA 1
ATOM 1198 C C . ALA A 1 146 ? -2.504 10.639 -9.210 1.00 96.94 146 ALA A C 1
ATOM 1200 O O . ALA A 1 146 ? -1.595 11.130 -9.873 1.00 96.94 146 ALA A O 1
ATOM 1201 N N . LEU A 1 147 ? -2.828 11.094 -7.993 1.00 96.12 147 LEU A N 1
ATOM 1202 C CA . LEU A 1 147 ? -2.174 12.246 -7.355 1.00 96.12 147 LEU A CA 1
ATOM 1203 C C . LEU A 1 147 ? -0.667 12.057 -7.120 1.00 96.12 147 LEU A C 1
ATOM 1205 O O . LEU A 1 147 ? 0.055 13.049 -7.051 1.00 96.12 147 LEU A O 1
ATOM 1209 N N . LEU A 1 148 ? -0.193 10.813 -7.012 1.00 94.81 148 LEU A N 1
ATOM 1210 C CA . LEU A 1 148 ? 1.228 10.492 -6.854 1.00 94.81 148 LEU A CA 1
ATOM 1211 C C . LEU A 1 148 ? 1.967 10.387 -8.195 1.00 94.81 148 LEU A C 1
ATOM 1213 O O . LEU A 1 148 ? 3.191 10.305 -8.205 1.00 94.81 148 LEU A O 1
ATOM 1217 N N . THR A 1 149 ? 1.255 10.386 -9.325 1.00 92.50 149 THR A N 1
ATOM 1218 C CA . THR A 1 149 ? 1.871 10.354 -10.660 1.00 92.50 149 THR A CA 1
ATOM 1219 C C . THR A 1 149 ? 2.124 11.767 -11.196 1.00 92.50 149 THR A C 1
ATOM 1221 O O . THR A 1 149 ? 1.336 12.677 -10.924 1.00 92.50 149 THR A O 1
ATOM 1224 N N . PRO A 1 150 ? 3.168 11.979 -12.022 1.00 88.06 150 PRO A N 1
ATOM 1225 C CA . PRO A 1 150 ? 3.430 13.285 -12.630 1.00 88.06 150 PRO A CA 1
ATOM 1226 C C . PRO A 1 150 ? 2.266 13.798 -13.487 1.00 88.06 150 PRO A C 1
ATOM 1228 O O . PRO A 1 150 ? 1.997 14.996 -13.519 1.00 88.06 150 PRO A O 1
ATOM 1231 N N . GLN A 1 151 ? 1.561 12.888 -14.166 1.00 88.62 151 GLN A N 1
ATOM 1232 C CA . GLN A 1 151 ? 0.439 13.207 -15.051 1.00 88.62 151 GLN A CA 1
ATOM 1233 C C . GLN A 1 151 ? -0.844 13.546 -14.284 1.00 88.62 151 GLN A C 1
ATOM 1235 O O . GLN A 1 151 ? -1.781 14.065 -14.882 1.00 88.62 151 GLN A O 1
ATOM 1240 N N . LYS A 1 152 ? -0.901 13.265 -12.973 1.00 93.25 152 LYS A N 1
ATOM 1241 C CA . LYS A 1 152 ? -2.107 13.407 -12.139 1.00 93.25 152 LYS A CA 1
ATOM 1242 C C . LYS A 1 152 ? -3.311 12.612 -12.657 1.00 93.25 152 LYS A C 1
ATOM 1244 O O . LYS A 1 152 ? -4.458 12.945 -12.368 1.00 93.25 152 LYS A O 1
ATOM 1249 N N . THR A 1 153 ? -3.052 11.541 -13.401 1.00 95.75 153 THR A N 1
ATOM 1250 C CA . THR A 1 153 ? -4.063 10.662 -13.995 1.00 95.75 153 THR A CA 1
ATOM 1251 C C . THR A 1 153 ? -3.709 9.215 -13.713 1.00 95.75 153 THR A C 1
ATOM 1253 O O . THR A 1 153 ? -2.542 8.832 -13.775 1.00 95.75 153 THR A O 1
ATOM 1256 N N . PHE A 1 154 ? -4.715 8.388 -13.445 1.00 97.19 154 PHE A N 1
ATOM 1257 C CA . PHE A 1 154 ? -4.481 6.969 -13.227 1.00 97.19 154 PHE A CA 1
ATOM 1258 C C . PHE A 1 154 ? -4.154 6.264 -14.550 1.00 97.19 154 PHE A C 1
ATOM 1260 O O . PHE A 1 154 ? -4.926 6.327 -15.503 1.00 97.19 154 PHE A O 1
ATOM 1267 N N . SER A 1 155 ? -3.040 5.539 -14.571 1.00 97.12 155 SER A N 1
ATOM 1268 C CA . SER A 1 155 ? -2.732 4.501 -15.558 1.00 97.12 155 SER A CA 1
ATOM 1269 C C . SER A 1 155 ? -2.177 3.293 -14.811 1.00 97.12 155 SER A C 1
ATOM 1271 O O . SER A 1 155 ? -1.527 3.467 -13.778 1.00 97.12 155 SER A O 1
ATOM 1273 N N . SER A 1 156 ? -2.422 2.078 -15.301 1.00 96.31 156 SER A N 1
ATOM 1274 C CA . SER A 1 156 ? -1.909 0.859 -14.667 1.00 96.31 156 SER A CA 1
ATOM 1275 C C . SER A 1 156 ? -0.378 0.873 -14.611 1.00 96.31 156 SER A C 1
ATOM 1277 O O . SER A 1 156 ? 0.202 0.746 -13.533 1.00 96.31 156 SER A O 1
ATOM 1279 N N . LYS A 1 157 ? 0.278 1.186 -15.728 1.00 94.62 157 LYS A N 1
ATOM 1280 C CA . LYS A 1 157 ? 1.733 1.376 -15.784 1.00 94.62 157 LYS A CA 1
ATOM 1281 C C . LYS A 1 157 ? 2.248 2.415 -14.783 1.00 94.62 157 LYS A C 1
ATOM 1283 O O . LYS A 1 157 ? 3.142 2.119 -13.996 1.00 94.62 157 LYS A O 1
ATOM 1288 N N . GLY A 1 158 ? 1.644 3.607 -14.753 1.00 93.75 158 GLY A N 1
ATOM 1289 C CA . GLY A 1 158 ? 2.039 4.671 -13.826 1.00 93.75 158 GLY A CA 1
ATOM 1290 C C . GLY A 1 158 ? 1.829 4.293 -12.358 1.00 93.75 158 GLY A C 1
ATOM 1291 O O . GLY A 1 158 ? 2.674 4.609 -11.525 1.00 93.75 158 GLY A O 1
ATOM 1292 N N . ALA A 1 159 ? 0.744 3.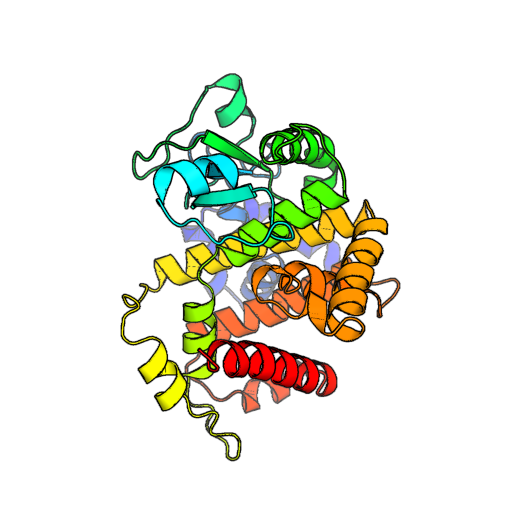574 -12.047 1.00 95.69 159 ALA A N 1
ATOM 1293 C CA . ALA A 1 159 ? 0.459 3.038 -10.717 1.00 95.69 159 ALA A CA 1
ATOM 1294 C C . ALA A 1 159 ? 1.477 1.963 -10.290 1.00 95.69 159 ALA A C 1
ATOM 1296 O O . ALA A 1 159 ? 1.949 1.970 -9.153 1.00 95.69 159 ALA A O 1
ATOM 1297 N N . MET A 1 160 ? 1.851 1.059 -11.197 1.00 94.75 160 MET A N 1
ATOM 1298 C CA . MET A 1 160 ? 2.898 0.069 -10.946 1.00 94.75 160 MET A CA 1
ATOM 1299 C C . MET A 1 160 ? 4.244 0.753 -10.694 1.00 94.75 160 MET A C 1
ATOM 1301 O O . MET A 1 160 ? 4.898 0.459 -9.693 1.00 94.75 160 MET A O 1
ATOM 1305 N N . ASP A 1 161 ? 4.642 1.677 -11.571 1.00 92.19 161 ASP A N 1
ATOM 1306 C CA . ASP A 1 161 ? 5.917 2.387 -11.477 1.00 92.19 161 ASP A CA 1
ATOM 1307 C C . ASP A 1 161 ? 6.022 3.167 -10.164 1.00 92.19 161 ASP A C 1
ATOM 1309 O O . ASP A 1 161 ? 7.036 3.055 -9.471 1.00 92.19 161 ASP A O 1
ATOM 1313 N N . ILE A 1 162 ? 4.965 3.889 -9.766 1.00 93.62 162 ILE A N 1
ATOM 1314 C CA . ILE A 1 162 ? 4.981 4.633 -8.505 1.00 93.62 162 ILE A CA 1
ATOM 1315 C C . ILE A 1 162 ? 5.066 3.698 -7.301 1.00 93.62 162 ILE A C 1
ATOM 1317 O O . ILE A 1 162 ? 5.898 3.923 -6.429 1.00 93.62 162 ILE A O 1
ATOM 1321 N N . ILE A 1 163 ? 4.273 2.623 -7.245 1.00 94.31 163 ILE A N 1
ATOM 1322 C CA . ILE A 1 163 ? 4.318 1.688 -6.111 1.00 94.31 163 ILE A CA 1
ATOM 1323 C C . ILE A 1 163 ? 5.692 1.013 -6.030 1.00 94.31 163 ILE A C 1
ATOM 1325 O O . ILE A 1 163 ? 6.246 0.893 -4.939 1.00 94.31 163 ILE A O 1
ATOM 1329 N N . CYS A 1 164 ? 6.276 0.627 -7.165 1.00 90.81 164 CYS A N 1
ATOM 1330 C CA . CYS A 1 164 ? 7.623 0.061 -7.232 1.00 90.81 164 CYS A CA 1
ATOM 1331 C C . CYS A 1 164 ? 8.697 1.044 -6.750 1.00 90.81 164 CYS A C 1
ATOM 1333 O O . CYS A 1 164 ? 9.609 0.653 -6.016 1.00 90.81 164 CYS A O 1
ATOM 1335 N N . GLU A 1 165 ? 8.582 2.317 -7.125 1.00 89.25 165 GLU A N 1
ATOM 1336 C CA . GLU A 1 165 ? 9.469 3.372 -6.645 1.00 89.25 165 GLU A CA 1
ATOM 1337 C C . GLU A 1 165 ? 9.308 3.556 -5.127 1.00 89.25 165 GLU A C 1
ATOM 1339 O O . GLU A 1 165 ? 10.307 3.520 -4.411 1.00 89.25 165 GLU A O 1
ATOM 1344 N N . LEU A 1 166 ? 8.078 3.629 -4.601 1.00 91.31 166 LEU A N 1
ATOM 1345 C CA . LEU A 1 166 ? 7.824 3.710 -3.156 1.00 91.31 166 LEU A CA 1
ATOM 1346 C C . LEU A 1 166 ? 8.407 2.506 -2.401 1.00 91.31 166 LEU A C 1
ATOM 1348 O O . LEU A 1 166 ? 9.089 2.696 -1.396 1.00 91.31 166 LEU A O 1
ATOM 1352 N N . LEU A 1 167 ? 8.201 1.283 -2.906 1.00 88.25 167 LEU A N 1
ATOM 1353 C CA 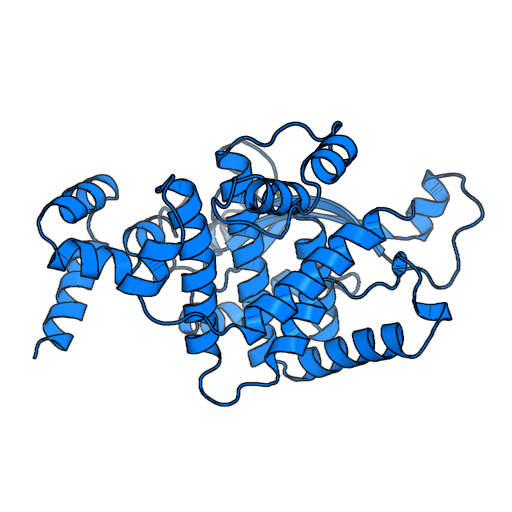. LEU A 1 167 ? 8.774 0.053 -2.347 1.00 88.25 167 LEU A CA 1
ATOM 1354 C C . LEU A 1 167 ? 10.304 0.127 -2.282 1.00 88.25 167 LEU A C 1
ATOM 1356 O O . LEU A 1 167 ? 10.887 -0.272 -1.278 1.00 88.25 167 LEU A O 1
ATOM 1360 N N . SER A 1 168 ? 10.952 0.673 -3.317 1.00 83.81 168 SER A N 1
ATOM 1361 C CA . SER A 1 168 ? 12.412 0.829 -3.353 1.00 83.81 168 SER A CA 1
ATOM 1362 C C . SER A 1 168 ? 12.951 1.891 -2.390 1.00 83.81 168 SER A C 1
ATOM 1364 O O . SER A 1 168 ? 14.123 1.847 -2.025 1.00 83.81 168 SER A O 1
ATOM 1366 N N . LYS A 1 169 ? 12.105 2.837 -1.958 1.00 85.69 169 LYS A N 1
ATOM 1367 C CA . LYS A 1 169 ? 12.453 3.860 -0.960 1.00 85.69 169 LYS A CA 1
ATOM 1368 C C . LYS A 1 169 ? 12.249 3.391 0.477 1.00 85.69 169 LYS A C 1
ATOM 1370 O O . LYS A 1 169 ? 12.710 4.072 1.391 1.00 85.69 169 LYS A O 1
ATOM 1375 N N . VAL A 1 170 ? 11.589 2.253 0.701 1.00 82.44 170 VAL A N 1
ATOM 1376 C CA . VAL A 1 170 ? 11.535 1.640 2.032 1.00 82.44 170 VAL A CA 1
ATOM 1377 C C . VAL A 1 170 ? 12.909 1.012 2.322 1.00 82.44 170 VAL A C 1
ATOM 1379 O O . VAL A 1 170 ? 13.346 0.153 1.554 1.00 82.44 170 VAL A O 1
ATOM 1382 N N . PRO A 1 171 ? 13.614 1.404 3.402 1.00 70.38 171 PRO A N 1
ATOM 1383 C CA . PRO A 1 171 ? 14.967 0.931 3.705 1.00 70.38 171 PRO A CA 1
ATOM 1384 C C . PRO A 1 171 ? 14.960 -0.522 4.211 1.00 70.38 171 PRO A C 1
ATOM 1386 O O . PRO A 1 171 ? 15.081 -0.806 5.400 1.00 70.38 171 PRO A O 1
ATOM 1389 N N . ILE A 1 172 ? 14.801 -1.468 3.285 1.00 62.25 172 ILE A N 1
ATOM 1390 C CA . ILE A 1 172 ? 14.745 -2.913 3.568 1.00 62.25 172 ILE A CA 1
ATOM 1391 C C . ILE A 1 172 ? 16.119 -3.563 3.510 1.00 62.25 172 ILE A C 1
ATOM 1393 O O . ILE A 1 172 ? 16.287 -4.657 4.041 1.00 62.25 172 ILE A O 1
ATOM 1397 N N . SER A 1 173 ? 17.129 -2.882 2.965 1.00 53.41 173 SER A N 1
ATOM 1398 C CA . SER A 1 173 ? 18.524 -3.327 3.055 1.00 53.41 173 SER A CA 1
ATOM 1399 C C . SER A 1 173 ? 18.927 -3.627 4.506 1.00 53.41 173 SER A C 1
ATOM 1401 O O . SER A 1 173 ? 19.562 -4.645 4.760 1.00 53.41 173 SER A O 1
ATOM 1403 N N . CYS A 1 174 ? 18.440 -2.846 5.477 1.00 49.00 174 CYS A N 1
ATOM 1404 C CA . CYS A 1 174 ? 18.615 -3.136 6.904 1.00 49.00 174 CYS A CA 1
ATOM 1405 C C . CYS A 1 174 ? 17.863 -4.391 7.371 1.00 49.00 174 CYS A C 1
ATOM 1407 O O . CYS A 1 174 ? 18.358 -5.118 8.225 1.00 49.00 174 CYS A O 1
ATOM 1409 N N . CYS A 1 175 ? 16.680 -4.661 6.815 1.00 50.16 175 CYS A N 1
ATOM 1410 C CA . CYS A 1 175 ? 15.879 -5.831 7.171 1.00 50.16 175 CYS A CA 1
ATOM 1411 C C . CYS A 1 175 ? 16.504 -7.120 6.618 1.00 50.16 175 CYS A C 1
ATOM 1413 O O . CYS A 1 175 ? 16.536 -8.118 7.324 1.00 50.16 175 CYS A O 1
ATOM 1415 N N . ILE A 1 176 ? 17.054 -7.099 5.397 1.00 53.19 176 ILE A N 1
ATOM 1416 C CA . ILE A 1 176 ? 17.734 -8.256 4.786 1.00 53.19 176 ILE A CA 1
ATOM 1417 C C . ILE A 1 176 ? 19.021 -8.593 5.543 1.00 53.19 176 ILE A C 1
ATOM 1419 O O . ILE A 1 176 ? 19.275 -9.762 5.806 1.00 53.19 176 ILE A O 1
ATOM 1423 N N . VAL A 1 177 ? 19.796 -7.589 5.966 1.00 48.66 177 VAL A N 1
ATOM 1424 C CA . VAL A 1 177 ? 20.969 -7.814 6.825 1.00 48.66 177 VAL A CA 1
ATOM 1425 C C . VAL A 1 177 ? 20.552 -8.410 8.170 1.00 48.66 177 VAL A C 1
ATOM 1427 O O . VAL A 1 177 ? 21.174 -9.367 8.612 1.00 48.66 177 VAL A O 1
ATOM 1430 N N . PHE A 1 178 ? 19.460 -7.936 8.780 1.00 45.38 178 PHE A N 1
ATOM 1431 C CA . PHE A 1 178 ? 18.933 -8.538 10.010 1.00 45.38 178 PHE A CA 1
ATOM 1432 C C . PHE A 1 178 ? 18.475 -9.990 9.794 1.00 45.38 178 PHE A C 1
ATOM 1434 O O . PHE A 1 178 ? 18.731 -10.831 10.642 1.00 45.38 178 PHE A O 1
ATOM 1441 N N . LEU A 1 179 ? 17.856 -10.309 8.651 1.00 46.84 179 LEU A N 1
ATOM 1442 C CA . LEU A 1 179 ? 17.444 -11.673 8.294 1.00 46.84 179 LEU A CA 1
ATOM 1443 C C . LEU A 1 179 ? 18.630 -12.612 8.024 1.00 46.84 179 LEU A C 1
ATOM 1445 O O . LEU A 1 179 ? 18.560 -13.789 8.365 1.00 46.84 179 LEU A O 1
ATOM 1449 N N . LEU A 1 180 ? 19.701 -12.106 7.405 1.00 48.19 180 LEU A N 1
ATOM 1450 C CA . LEU A 1 180 ? 20.890 -12.888 7.053 1.00 48.19 180 LEU A CA 1
ATOM 1451 C C . LEU A 1 180 ? 21.902 -12.990 8.204 1.00 48.19 180 LEU A C 1
ATOM 1453 O O . LEU A 1 180 ? 22.664 -13.947 8.237 1.00 48.19 180 LEU A O 1
ATOM 1457 N N . ALA A 1 181 ? 21.919 -12.043 9.147 1.00 42.56 181 ALA A N 1
ATOM 1458 C CA . ALA A 1 181 ? 22.861 -12.015 10.268 1.00 42.56 181 ALA A CA 1
ATOM 1459 C C . ALA A 1 181 ? 22.479 -12.925 11.449 1.00 42.56 181 ALA A C 1
ATOM 1461 O O . ALA A 1 181 ? 23.259 -13.045 12.396 1.00 42.56 181 ALA A O 1
ATOM 1462 N N . PHE A 1 182 ? 21.320 -13.591 11.417 1.00 44.22 182 PHE A N 1
ATOM 1463 C CA . PHE A 1 182 ? 21.015 -14.629 12.401 1.00 44.22 182 PHE A CA 1
ATOM 1464 C C . PHE A 1 182 ? 21.788 -15.909 12.054 1.00 44.22 182 PHE A C 1
ATOM 1466 O O . PHE A 1 182 ? 21.620 -16.434 10.952 1.00 44.22 182 PHE A O 1
ATOM 1473 N N . PRO A 1 183 ? 22.627 -16.441 12.964 1.00 40.81 183 PRO A N 1
ATOM 1474 C CA . PRO A 1 183 ? 23.426 -17.623 12.688 1.00 40.81 183 PRO A CA 1
ATOM 1475 C C . PRO A 1 183 ? 22.497 -18.825 12.525 1.00 40.81 183 PRO A C 1
ATOM 1477 O O . PRO A 1 183 ? 22.032 -19.427 13.496 1.00 40.81 183 PRO A O 1
ATOM 1480 N N . ILE A 1 184 ? 22.228 -19.186 11.272 1.00 45.88 184 ILE A N 1
ATOM 1481 C CA . ILE A 1 184 ? 21.657 -20.479 10.924 1.00 45.88 184 ILE A CA 1
ATOM 1482 C C . ILE A 1 184 ? 22.726 -21.501 11.305 1.00 45.88 184 ILE A C 1
ATOM 1484 O O . ILE A 1 184 ? 23.714 -21.704 10.600 1.00 45.88 184 ILE A O 1
ATOM 1488 N N . THR A 1 185 ? 22.555 -22.120 12.467 1.00 43.06 185 THR A N 1
ATOM 1489 C CA . THR A 1 185 ? 23.311 -23.302 12.870 1.00 43.06 185 THR A CA 1
ATOM 1490 C C . THR A 1 185 ? 22.914 -24.450 11.947 1.00 43.06 185 THR A C 1
ATOM 1492 O O . THR A 1 185 ? 21.983 -25.194 12.229 1.00 43.06 185 THR A O 1
ATOM 1495 N N . ASN A 1 186 ? 23.553 -24.506 10.778 1.00 39.38 186 ASN A N 1
ATOM 1496 C CA . ASN A 1 186 ? 23.980 -25.712 10.070 1.00 39.38 186 ASN A CA 1
ATOM 1497 C C . ASN A 1 186 ? 24.660 -25.303 8.752 1.00 39.38 186 ASN A C 1
ATOM 1499 O O . ASN A 1 186 ? 24.010 -24.952 7.775 1.00 39.38 186 ASN A O 1
ATOM 1503 N N . THR A 1 187 ? 25.993 -25.294 8.817 1.00 46.09 187 THR A N 1
ATOM 1504 C CA . THR A 1 187 ? 26.957 -25.704 7.782 1.00 46.09 187 THR A CA 1
ATOM 1505 C C . THR A 1 187 ? 26.627 -25.451 6.293 1.00 46.09 187 THR A C 1
ATOM 1507 O O . THR A 1 187 ? 25.747 -26.073 5.710 1.00 46.09 187 THR A O 1
ATOM 1510 N N . TYR A 1 188 ? 27.506 -24.646 5.670 1.00 37.22 188 TYR A N 1
ATOM 1511 C CA . TYR A 1 188 ? 27.819 -24.521 4.227 1.00 37.22 188 TYR A CA 1
ATOM 1512 C C . TYR A 1 188 ? 27.225 -23.396 3.366 1.00 37.22 188 TYR A C 1
ATOM 1514 O O . TYR A 1 188 ? 27.334 -23.458 2.147 1.00 37.22 188 TYR A O 1
ATOM 1522 N N . THR A 1 189 ? 26.807 -22.276 3.951 1.00 39.12 189 THR A N 1
ATOM 1523 C CA . THR A 1 189 ? 26.849 -20.987 3.229 1.00 39.12 189 THR A CA 1
ATOM 1524 C C . THR A 1 189 ? 27.176 -19.864 4.202 1.00 39.12 189 THR A C 1
ATOM 1526 O O . THR A 1 189 ? 26.296 -19.157 4.682 1.00 39.12 189 THR A O 1
ATOM 1529 N N . TYR A 1 190 ? 28.469 -19.695 4.493 1.00 39.41 190 TYR A N 1
ATOM 1530 C CA . TYR A 1 190 ? 29.006 -18.412 4.949 1.00 39.41 190 TYR A CA 1
ATOM 1531 C C . TYR A 1 190 ? 28.875 -17.430 3.773 1.00 39.41 190 TYR A C 1
ATOM 1533 O O . TYR A 1 190 ? 29.835 -17.133 3.066 1.00 39.41 190 TYR A O 1
ATOM 1541 N N . ILE A 1 191 ? 27.659 -16.940 3.517 1.00 45.34 191 ILE A N 1
ATOM 1542 C CA . ILE A 1 191 ? 27.548 -15.612 2.919 1.00 45.34 191 ILE A CA 1
ATOM 1543 C C . ILE A 1 191 ? 28.238 -14.717 3.937 1.00 45.34 191 ILE A C 1
ATOM 1545 O O . ILE A 1 191 ? 27.927 -14.775 5.124 1.00 45.34 191 ILE A O 1
ATOM 1549 N N . ASN A 1 192 ? 29.264 -14.006 3.490 1.00 42.12 192 ASN A N 1
ATOM 1550 C CA . ASN A 1 192 ? 30.181 -13.254 4.329 1.00 42.12 192 ASN A CA 1
ATOM 1551 C C . ASN A 1 192 ? 29.420 -12.068 4.962 1.00 42.12 192 ASN A C 1
ATOM 1553 O O . ASN A 1 192 ? 29.479 -10.940 4.480 1.00 42.12 192 ASN A O 1
ATOM 1557 N N . ILE A 1 193 ? 28.626 -12.347 6.003 1.00 44.44 193 ILE A N 1
ATOM 1558 C CA . ILE A 1 193 ? 27.791 -11.392 6.748 1.00 44.44 193 ILE A CA 1
ATOM 1559 C C . ILE A 1 193 ? 28.663 -10.264 7.296 1.00 44.44 193 ILE A C 1
ATOM 1561 O O . ILE A 1 193 ? 28.213 -9.131 7.383 1.00 44.44 193 ILE A O 1
ATOM 1565 N N . GLU A 1 194 ? 29.928 -10.549 7.598 1.00 38.38 194 GLU A N 1
ATOM 1566 C CA . GLU A 1 194 ? 30.912 -9.558 8.020 1.00 38.38 194 GLU A CA 1
ATOM 1567 C C . GLU A 1 194 ? 31.278 -8.577 6.896 1.00 38.38 194 GLU A C 1
ATOM 1569 O O . GLU A 1 194 ? 31.406 -7.388 7.161 1.00 38.38 194 GLU A O 1
ATOM 1574 N N . LEU A 1 195 ? 31.314 -9.023 5.633 1.00 41.84 195 LEU A N 1
ATOM 1575 C CA . LEU A 1 195 ? 31.518 -8.155 4.467 1.00 41.84 195 LEU A CA 1
ATOM 1576 C C . LEU A 1 195 ? 30.282 -7.276 4.198 1.00 41.84 195 LEU A C 1
ATOM 1578 O O . LEU A 1 195 ? 30.427 -6.084 3.945 1.00 41.84 195 LEU A O 1
ATOM 1582 N N . LEU A 1 196 ? 29.069 -7.833 4.331 1.00 40.91 196 LEU A N 1
ATOM 1583 C CA . LEU A 1 196 ? 27.815 -7.067 4.254 1.00 40.91 196 LEU A CA 1
ATOM 1584 C C . LEU A 1 196 ? 27.720 -6.050 5.405 1.00 40.91 196 LEU A C 1
ATOM 1586 O O . LEU A 1 196 ? 27.449 -4.876 5.171 1.00 40.91 196 LEU A O 1
ATOM 1590 N N . ASN A 1 197 ? 28.010 -6.461 6.641 1.00 40.47 197 ASN A N 1
ATOM 1591 C CA . ASN A 1 197 ? 27.991 -5.585 7.812 1.00 40.47 197 ASN A CA 1
ATOM 1592 C C . ASN A 1 197 ? 29.045 -4.479 7.723 1.00 40.47 197 ASN A C 1
ATOM 1594 O O . ASN A 1 197 ? 28.707 -3.334 8.008 1.00 40.47 197 ASN A O 1
ATOM 1598 N N . GLN A 1 198 ? 30.273 -4.782 7.278 1.00 41.75 198 GLN A N 1
ATOM 1599 C CA . GLN A 1 198 ? 31.323 -3.783 7.038 1.00 41.75 198 GLN A CA 1
ATOM 1600 C C . GLN A 1 198 ? 30.910 -2.755 5.969 1.00 41.75 198 GLN A C 1
ATOM 1602 O O . GLN A 1 198 ? 31.251 -1.579 6.092 1.00 41.75 198 GLN A O 1
ATOM 1607 N N . GLN A 1 199 ? 30.110 -3.157 4.976 1.00 41.88 199 GLN A N 1
ATOM 1608 C CA . GLN A 1 199 ? 29.616 -2.294 3.894 1.00 41.88 199 GLN A CA 1
ATOM 1609 C C . GLN A 1 199 ? 28.402 -1.425 4.275 1.00 41.88 199 GLN A C 1
ATOM 1611 O O . GLN A 1 199 ? 28.182 -0.383 3.658 1.00 41.88 199 GLN A O 1
ATOM 1616 N N . PHE A 1 200 ? 27.647 -1.791 5.317 1.00 44.72 200 PHE A N 1
ATOM 1617 C CA . PHE A 1 200 ? 26.537 -0.996 5.869 1.00 44.72 200 PHE A CA 1
ATOM 1618 C C . PHE A 1 200 ? 26.901 -0.252 7.172 1.00 44.72 200 PHE A C 1
ATOM 1620 O O . PHE A 1 200 ? 26.016 0.282 7.838 1.00 44.72 200 PHE A O 1
ATOM 1627 N N . THR A 1 201 ? 28.189 -0.160 7.526 1.00 40.22 201 THR A N 1
ATOM 1628 C CA . THR A 1 201 ? 28.715 0.419 8.790 1.00 40.22 201 THR A CA 1
ATOM 1629 C C . THR A 1 201 ? 28.302 1.860 9.098 1.00 40.22 201 THR A C 1
ATOM 1631 O O . THR A 1 201 ? 28.365 2.269 10.254 1.00 40.22 201 THR A O 1
ATOM 1634 N N . ASN A 1 202 ? 27.831 2.626 8.111 1.00 44.38 202 ASN A N 1
ATOM 1635 C CA . ASN A 1 202 ? 27.321 3.987 8.319 1.00 44.38 202 ASN A CA 1
ATOM 1636 C C . ASN A 1 202 ? 25.800 4.062 8.514 1.00 44.38 202 ASN A C 1
ATOM 1638 O O . ASN A 1 202 ? 25.246 5.153 8.676 1.00 44.38 202 ASN A O 1
ATOM 1642 N N . VAL A 1 203 ? 25.097 2.929 8.480 1.00 53.41 203 VAL A N 1
ATOM 1643 C CA . VAL A 1 203 ? 23.649 2.910 8.656 1.00 53.41 203 VAL A CA 1
ATOM 1644 C C . VAL A 1 203 ? 23.341 2.841 10.143 1.00 53.41 203 VAL A C 1
ATOM 1646 O O . VAL A 1 203 ? 23.608 1.843 10.808 1.00 53.41 203 VAL A O 1
ATOM 1649 N N . LYS A 1 204 ? 22.770 3.933 10.664 1.00 56.59 204 LYS A N 1
ATOM 1650 C CA . LYS A 1 204 ? 22.198 3.995 12.011 1.00 56.59 204 LYS A CA 1
ATOM 1651 C C . LYS A 1 204 ? 21.365 2.734 12.244 1.00 56.59 204 LYS A C 1
ATOM 1653 O O . LYS A 1 204 ? 20.429 2.479 11.486 1.00 56.59 204 LYS A O 1
ATOM 1658 N N . THR A 1 205 ? 21.725 1.951 13.259 1.00 62.53 205 THR A N 1
ATOM 1659 C CA . THR A 1 205 ? 20.985 0.746 13.629 1.00 62.53 205 THR A CA 1
ATOM 1660 C C . THR A 1 205 ? 19.527 1.127 13.860 1.00 62.53 205 THR A C 1
ATOM 1662 O O . THR A 1 205 ? 19.215 2.000 14.673 1.00 62.53 205 THR A O 1
ATOM 1665 N N . LEU A 1 206 ? 18.637 0.535 13.065 1.00 68.12 206 LEU A N 1
ATOM 1666 C CA . LEU A 1 206 ? 17.206 0.760 13.209 1.00 68.12 206 LEU A CA 1
ATOM 1667 C C . LEU A 1 206 ? 16.734 0.060 14.477 1.00 68.12 206 LEU A C 1
ATOM 1669 O O . LEU A 1 206 ? 17.117 -1.082 14.742 1.00 68.12 206 LEU A O 1
ATOM 1673 N N . ASP A 1 207 ? 15.890 0.732 15.251 1.00 77.50 207 ASP A N 1
ATOM 1674 C CA . ASP A 1 207 ? 15.230 0.066 16.365 1.00 77.50 207 ASP A CA 1
ATOM 1675 C C . ASP A 1 207 ? 14.181 -0.941 15.849 1.00 77.50 207 ASP A C 1
ATOM 1677 O O . ASP A 1 207 ? 13.702 -0.872 14.712 1.00 77.50 207 ASP A O 1
ATOM 1681 N N . SER A 1 208 ? 13.809 -1.903 16.695 1.00 71.81 208 SER A N 1
ATOM 1682 C CA . SER A 1 208 ? 12.834 -2.944 16.343 1.00 71.81 208 SER A CA 1
ATOM 1683 C C . SER A 1 208 ? 11.480 -2.369 15.889 1.00 71.81 208 SER A C 1
ATOM 1685 O O . SER A 1 208 ? 10.859 -2.912 14.972 1.00 71.81 208 SER A O 1
ATOM 1687 N N . LYS A 1 209 ? 11.040 -1.230 16.448 1.00 75.00 209 LYS A N 1
ATOM 1688 C CA . LYS A 1 209 ? 9.771 -0.591 16.064 1.00 75.00 209 LYS A CA 1
ATOM 1689 C C . LYS A 1 209 ? 9.849 -0.009 14.654 1.00 75.00 209 LYS A C 1
ATOM 1691 O O . LYS A 1 209 ? 8.891 -0.131 13.894 1.00 75.00 209 LYS A O 1
ATOM 1696 N N . GLN A 1 210 ? 10.982 0.584 14.287 1.00 77.62 210 GLN A N 1
ATOM 1697 C CA . GLN A 1 210 ? 11.240 1.098 12.942 1.00 77.62 210 GLN A CA 1
ATOM 1698 C C . GLN A 1 210 ? 11.261 -0.031 11.913 1.00 77.62 210 GLN A C 1
ATOM 1700 O O . GLN A 1 210 ? 10.638 0.099 10.861 1.00 77.62 210 GLN A O 1
ATOM 1705 N N . ILE A 1 211 ? 11.912 -1.154 12.230 1.00 76.19 211 ILE A N 1
ATOM 1706 C CA . ILE A 1 211 ? 11.922 -2.344 11.367 1.00 76.19 211 ILE A CA 1
ATOM 1707 C C . ILE A 1 211 ? 10.491 -2.848 11.145 1.00 76.19 211 ILE A C 1
ATOM 1709 O O . I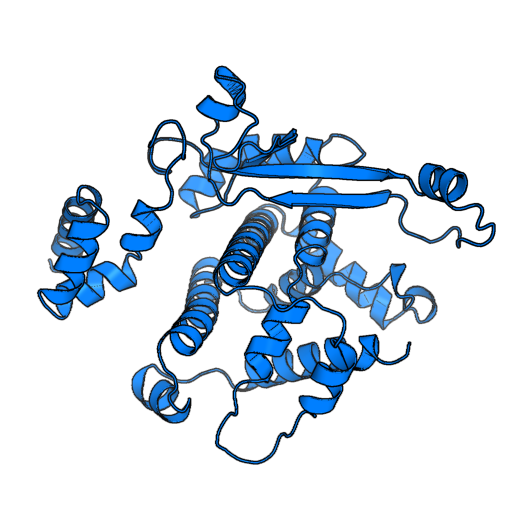LE A 1 211 ? 10.066 -3.007 9.999 1.00 76.19 211 ILE A O 1
ATOM 1713 N N . HIS A 1 212 ? 9.721 -3.033 12.222 1.00 74.38 212 HIS A N 1
ATOM 1714 C CA . HIS A 1 212 ? 8.330 -3.477 12.132 1.00 74.38 212 HIS A CA 1
ATOM 1715 C C . HIS A 1 212 ? 7.473 -2.514 11.296 1.00 74.38 212 HIS A C 1
ATOM 1717 O O . HIS A 1 212 ? 6.697 -2.944 10.439 1.00 74.38 212 HIS A O 1
ATOM 1723 N N . HIS A 1 213 ? 7.646 -1.203 11.493 1.00 81.62 213 HIS A N 1
ATOM 1724 C CA . HIS A 1 213 ? 6.968 -0.178 10.700 1.00 81.62 213 HIS A CA 1
ATOM 1725 C C . HIS A 1 213 ? 7.296 -0.295 9.208 1.00 81.62 213 HIS A C 1
ATOM 1727 O O . HIS A 1 213 ? 6.388 -0.397 8.384 1.00 81.62 213 HIS A O 1
ATOM 1733 N N . PHE A 1 214 ? 8.579 -0.359 8.842 1.00 82.38 214 PHE A N 1
ATOM 1734 C CA . PHE A 1 214 ? 8.989 -0.469 7.440 1.00 82.38 214 PHE A CA 1
ATOM 1735 C C . PHE A 1 214 ? 8.486 -1.752 6.775 1.00 82.38 214 PHE A C 1
ATOM 1737 O O . PHE A 1 214 ? 8.006 -1.701 5.641 1.00 82.38 214 PHE A O 1
ATOM 1744 N N . LEU A 1 215 ? 8.519 -2.883 7.484 1.00 79.50 215 LEU A N 1
ATOM 1745 C CA . LEU A 1 215 ? 7.960 -4.145 6.995 1.00 79.50 215 LEU A CA 1
ATOM 1746 C C . LEU A 1 215 ? 6.442 -4.060 6.790 1.00 79.50 215 LEU A C 1
ATOM 1748 O O . LEU A 1 215 ? 5.927 -4.564 5.787 1.00 79.50 215 LEU A O 1
ATOM 1752 N N . SER A 1 216 ? 5.725 -3.396 7.700 1.00 81.69 216 SER A N 1
ATOM 1753 C CA . SER A 1 216 ? 4.285 -3.157 7.568 1.00 81.69 216 SER A CA 1
ATOM 1754 C C . SER A 1 216 ? 3.970 -2.312 6.330 1.00 81.69 216 SER A C 1
ATOM 1756 O O . SER A 1 216 ? 3.139 -2.702 5.504 1.00 81.69 216 SER A O 1
ATOM 1758 N N . VAL A 1 217 ? 4.690 -1.200 6.142 1.00 88.06 217 VAL A N 1
ATOM 1759 C CA . VAL A 1 217 ? 4.540 -0.310 4.980 1.00 88.06 217 VAL A CA 1
ATOM 1760 C C . VAL A 1 217 ? 4.820 -1.059 3.681 1.00 88.06 217 VAL A C 1
ATOM 1762 O O . VAL A 1 217 ? 4.013 -1.002 2.751 1.00 88.06 217 VAL A O 1
ATOM 1765 N N . TRP A 1 218 ? 5.925 -1.802 3.618 1.00 88.19 218 TRP A N 1
ATOM 1766 C CA . TRP A 1 218 ? 6.272 -2.589 2.439 1.00 88.19 218 TRP A CA 1
ATOM 1767 C C . TRP A 1 218 ? 5.211 -3.639 2.123 1.00 88.19 218 TRP A C 1
ATOM 1769 O O . TRP A 1 218 ? 4.777 -3.749 0.980 1.00 88.19 218 TRP A O 1
ATOM 1779 N N . SER A 1 219 ? 4.724 -4.352 3.141 1.00 83.31 219 SER A N 1
ATOM 1780 C CA . SER A 1 219 ? 3.660 -5.347 2.980 1.00 83.31 219 SER A CA 1
ATOM 1781 C C . SER A 1 219 ? 2.378 -4.714 2.440 1.00 83.31 219 SER A C 1
ATOM 1783 O O . SER A 1 219 ? 1.728 -5.278 1.563 1.00 83.31 219 SER A O 1
ATOM 1785 N N . CYS A 1 220 ? 2.017 -3.525 2.926 1.00 88.81 220 CYS A N 1
ATOM 1786 C CA . CYS A 1 220 ? 0.853 -2.784 2.445 1.00 88.81 220 CYS A CA 1
ATOM 1787 C C . CYS A 1 220 ? 0.996 -2.372 0.975 1.00 88.81 220 CYS A C 1
ATOM 1789 O O . CYS A 1 220 ? 0.074 -2.588 0.187 1.00 88.81 220 CYS A O 1
ATOM 1791 N N . LEU A 1 221 ? 2.154 -1.826 0.595 1.00 93.38 221 LEU A N 1
ATOM 1792 C CA . LEU A 1 221 ? 2.454 -1.448 -0.787 1.00 93.38 221 LEU A CA 1
ATOM 1793 C C . LEU A 1 221 ? 2.484 -2.667 -1.716 1.00 93.38 221 LEU A C 1
ATOM 1795 O O . LEU A 1 221 ? 1.931 -2.620 -2.812 1.00 93.38 221 LEU A O 1
ATOM 1799 N N . HIS A 1 222 ? 3.063 -3.778 -1.264 1.00 88.50 222 HIS A N 1
ATOM 1800 C CA . HIS A 1 222 ? 3.102 -5.023 -2.021 1.00 88.50 222 HIS A CA 1
ATOM 1801 C C . HIS A 1 222 ? 1.698 -5.615 -2.220 1.00 88.50 222 HIS A C 1
ATOM 1803 O O . HIS A 1 222 ? 1.357 -6.014 -3.329 1.00 88.50 222 HIS A O 1
ATOM 1809 N N . HIS A 1 223 ? 0.825 -5.609 -1.204 1.00 86.81 223 HIS A N 1
ATOM 1810 C CA . HIS A 1 223 ? -0.568 -6.042 -1.398 1.00 86.81 223 HIS A CA 1
ATOM 1811 C C . HIS A 1 223 ? -1.337 -5.145 -2.354 1.00 86.81 223 HIS A C 1
ATOM 1813 O O . HIS A 1 223 ? -2.136 -5.648 -3.141 1.00 86.81 223 HIS A O 1
ATOM 1819 N N . LEU A 1 224 ? -1.106 -3.834 -2.291 1.00 94.75 224 LEU A N 1
ATOM 1820 C CA . LEU A 1 224 ? -1.699 -2.903 -3.238 1.00 94.75 224 LEU A CA 1
ATOM 1821 C C . LEU A 1 224 ? -1.240 -3.218 -4.669 1.00 94.75 224 LEU A C 1
ATOM 1823 O O . LEU A 1 224 ? -2.074 -3.269 -5.570 1.00 94.75 224 LEU A O 1
ATOM 1827 N N . LEU A 1 225 ? 0.053 -3.496 -4.858 1.00 94.31 225 LEU A N 1
ATOM 1828 C CA . LEU A 1 225 ? 0.631 -3.887 -6.142 1.00 94.31 225 LEU A CA 1
ATOM 1829 C C . LEU A 1 225 ? -0.012 -5.166 -6.694 1.00 94.31 225 LEU A C 1
ATOM 1831 O O . LEU A 1 225 ? -0.466 -5.187 -7.833 1.00 94.31 225 LEU A O 1
ATOM 1835 N N . LEU A 1 226 ? -0.111 -6.209 -5.868 1.00 89.19 226 LEU A N 1
ATOM 1836 C CA . LEU A 1 226 ? -0.721 -7.488 -6.241 1.00 89.19 226 LEU A CA 1
ATOM 1837 C C . LEU A 1 226 ? -2.211 -7.352 -6.564 1.00 89.19 226 LEU A C 1
ATOM 1839 O O . LEU A 1 226 ? -2.695 -7.915 -7.545 1.00 89.19 226 LEU A O 1
ATOM 1843 N N . PHE A 1 227 ? -2.942 -6.589 -5.751 1.00 93.81 227 PHE A N 1
ATOM 1844 C CA . PHE A 1 227 ? -4.355 -6.316 -5.988 1.00 93.81 227 PHE A CA 1
ATOM 1845 C C . PHE A 1 227 ? -4.560 -5.599 -7.321 1.00 93.81 227 PHE A C 1
ATOM 1847 O O . PHE A 1 227 ? -5.403 -6.016 -8.113 1.00 93.81 227 PHE A O 1
ATOM 1854 N N . LEU A 1 228 ? -3.761 -4.571 -7.608 1.00 95.88 228 LEU A N 1
ATOM 1855 C CA . LEU A 1 228 ? -3.839 -3.872 -8.885 1.00 95.88 228 LEU A CA 1
ATOM 1856 C C . LEU A 1 228 ? -3.428 -4.764 -10.053 1.00 95.88 228 LEU A C 1
ATOM 1858 O O . LEU A 1 228 ? -4.136 -4.760 -11.050 1.00 95.88 228 LEU A O 1
ATOM 1862 N N . ASN A 1 229 ? -2.390 -5.588 -9.917 1.00 94.38 229 ASN A N 1
ATOM 1863 C CA . ASN A 1 229 ? -2.010 -6.549 -10.952 1.00 94.38 229 ASN A CA 1
ATOM 1864 C C . ASN A 1 229 ? -3.146 -7.540 -11.262 1.00 94.38 229 ASN A C 1
ATOM 1866 O O . ASN A 1 229 ? -3.400 -7.852 -12.419 1.00 94.38 229 ASN A O 1
ATOM 1870 N N . SER A 1 230 ? -3.903 -7.975 -10.245 1.00 92.06 230 SER A N 1
ATOM 1871 C CA . SER A 1 230 ? -5.083 -8.828 -10.461 1.00 92.06 230 SER A CA 1
ATOM 1872 C C . SER A 1 230 ? -6.223 -8.128 -11.216 1.00 92.06 230 SER A C 1
ATOM 1874 O O . SER A 1 230 ? -7.062 -8.793 -11.820 1.00 92.06 230 SER A O 1
ATOM 1876 N N . LYS A 1 231 ? -6.269 -6.788 -11.184 1.00 95.12 231 LYS A N 1
ATOM 1877 C CA . LYS A 1 231 ? -7.253 -5.956 -11.899 1.00 95.12 231 LYS A CA 1
ATOM 1878 C C . LYS A 1 231 ? -6.765 -5.468 -13.256 1.00 95.12 231 LYS A C 1
ATOM 1880 O O . LYS A 1 231 ? -7.594 -5.183 -14.115 1.00 95.12 231 LYS A O 1
ATOM 1885 N N . TYR A 1 232 ? -5.452 -5.373 -13.413 1.00 95.88 232 TYR A N 1
ATOM 1886 C CA . TYR A 1 232 ? -4.739 -4.831 -14.560 1.00 95.88 232 TYR A CA 1
ATOM 1887 C C . TYR A 1 232 ? -3.621 -5.798 -14.957 1.00 95.88 232 TYR A C 1
ATOM 1889 O O . TYR A 1 232 ? -2.453 -5.534 -14.656 1.00 95.88 232 TYR A O 1
ATOM 1897 N N . PRO A 1 233 ? -3.954 -6.940 -15.589 1.00 91.94 233 PRO A N 1
ATOM 1898 C CA . PRO A 1 233 ? -2.968 -7.954 -15.957 1.00 91.94 233 PRO A CA 1
ATOM 1899 C C . PRO A 1 233 ? -1.863 -7.426 -16.880 1.00 91.94 233 PRO A C 1
ATOM 1901 O O . PRO A 1 233 ? -0.765 -7.982 -16.902 1.00 91.94 233 PRO A O 1
ATOM 1904 N N . GLU A 1 234 ? -2.113 -6.330 -17.604 1.00 94.06 234 GLU A N 1
ATOM 1905 C CA . GLU A 1 234 ? -1.105 -5.652 -18.416 1.00 94.06 234 GLU A CA 1
ATOM 1906 C C . GLU A 1 234 ? 0.101 -5.161 -17.595 1.00 94.06 234 GLU A C 1
ATOM 1908 O O . GLU A 1 234 ? 1.200 -5.089 -18.137 1.00 94.06 234 GLU A O 1
ATOM 1913 N N . MET A 1 235 ? -0.050 -4.933 -16.279 1.00 94.50 235 MET A N 1
ATOM 1914 C CA . MET A 1 235 ? 1.078 -4.624 -15.387 1.00 94.50 235 MET A CA 1
ATOM 1915 C C . MET A 1 235 ? 2.127 -5.738 -15.389 1.00 94.50 235 MET A C 1
ATOM 1917 O O . MET A 1 235 ? 3.322 -5.462 -15.340 1.00 94.50 235 MET A O 1
ATOM 1921 N N . SER A 1 236 ? 1.695 -7.000 -15.464 1.00 90.88 236 SER A N 1
ATOM 1922 C CA . SER A 1 236 ? 2.621 -8.131 -15.539 1.00 90.88 236 SER A CA 1
ATOM 1923 C C . SER A 1 236 ? 3.375 -8.156 -16.863 1.00 90.88 236 SER A C 1
ATOM 1925 O O . SER A 1 236 ? 4.525 -8.580 -16.888 1.00 90.88 236 SER A O 1
ATOM 1927 N N . GLN A 1 237 ? 2.751 -7.710 -17.957 1.00 91.50 237 GLN A N 1
ATOM 1928 C CA . GLN A 1 237 ? 3.441 -7.583 -19.238 1.00 91.50 237 GLN A CA 1
ATOM 1929 C C . GLN A 1 237 ? 4.447 -6.430 -19.203 1.00 91.50 237 GLN A C 1
ATOM 1931 O O . GLN A 1 237 ? 5.612 -6.634 -19.515 1.00 91.50 237 GLN A O 1
ATOM 1936 N N . ASP A 1 238 ? 4.042 -5.258 -18.708 1.00 92.12 238 ASP A N 1
ATOM 1937 C CA . ASP A 1 238 ? 4.942 -4.110 -18.541 1.00 92.12 238 ASP A CA 1
ATOM 1938 C C . ASP A 1 238 ? 6.152 -4.433 -17.639 1.00 92.12 238 ASP A C 1
ATOM 1940 O O . ASP A 1 238 ? 7.242 -3.879 -17.818 1.00 92.12 238 ASP A O 1
ATOM 1944 N N . ALA A 1 239 ? 5.960 -5.288 -16.630 1.00 89.88 239 ALA A N 1
ATOM 1945 C CA . ALA A 1 239 ? 7.025 -5.751 -15.748 1.00 89.88 239 ALA A CA 1
ATOM 1946 C C . ALA A 1 239 ? 8.002 -6.700 -16.457 1.00 89.88 239 ALA A C 1
ATOM 1948 O O . ALA A 1 239 ? 9.213 -6.539 -16.297 1.00 89.88 239 ALA A O 1
ATOM 1949 N N . GLU A 1 240 ? 7.493 -7.652 -17.239 1.00 89.44 240 GLU A N 1
ATOM 1950 C CA . GLU A 1 240 ? 8.307 -8.556 -18.059 1.00 89.44 240 GLU A CA 1
ATOM 1951 C C . GLU A 1 240 ? 9.080 -7.804 -19.127 1.00 89.44 240 GLU A C 1
ATOM 1953 O O . GLU A 1 240 ? 10.296 -7.934 -19.171 1.00 89.44 240 GLU A O 1
ATOM 1958 N N . ASP A 1 241 ? 8.427 -6.927 -19.888 1.00 90.75 241 ASP A N 1
ATOM 1959 C CA . ASP A 1 241 ? 9.079 -6.130 -20.929 1.00 90.75 241 ASP A CA 1
ATOM 1960 C C . ASP A 1 241 ? 10.248 -5.314 -20.349 1.00 90.75 241 ASP A C 1
ATOM 1962 O O . ASP A 1 241 ? 11.293 -5.149 -20.981 1.00 90.75 241 ASP A O 1
ATOM 1966 N N . ALA A 1 242 ? 10.103 -4.811 -19.116 1.00 87.62 242 ALA A N 1
ATOM 1967 C CA . ALA A 1 242 ? 11.173 -4.101 -18.421 1.00 87.62 242 ALA A CA 1
ATOM 1968 C C . ALA A 1 242 ? 12.346 -5.020 -18.031 1.00 87.62 242 ALA A C 1
ATOM 1970 O O . ALA A 1 242 ? 13.500 -4.591 -18.093 1.00 87.62 242 ALA A O 1
ATOM 1971 N N . ILE A 1 243 ? 12.068 -6.260 -17.625 1.00 86.25 243 ILE A N 1
ATOM 1972 C CA . ILE A 1 243 ? 13.088 -7.259 -17.278 1.00 86.25 243 ILE A CA 1
ATOM 1973 C C . ILE A 1 243 ? 13.772 -7.779 -18.540 1.00 86.25 243 ILE A C 1
ATOM 1975 O O . ILE A 1 243 ? 14.998 -7.811 -18.590 1.00 86.25 243 ILE A O 1
ATOM 1979 N N . ASP A 1 244 ? 13.009 -8.117 -19.573 1.00 87.50 244 ASP A N 1
ATOM 1980 C CA . ASP A 1 244 ? 13.521 -8.606 -20.848 1.00 87.50 244 ASP A CA 1
ATOM 1981 C C . ASP A 1 244 ? 14.388 -7.554 -21.519 1.00 87.50 244 ASP A C 1
ATOM 1983 O O . ASP A 1 244 ? 15.487 -7.871 -21.976 1.00 87.50 244 ASP A O 1
ATOM 1987 N N . LYS A 1 245 ? 13.970 -6.282 -21.499 1.00 87.00 245 LYS A N 1
ATOM 1988 C CA . LYS A 1 245 ? 14.814 -5.175 -21.958 1.00 87.00 245 LYS A CA 1
ATOM 1989 C C . LYS A 1 245 ? 16.137 -5.140 -21.191 1.00 87.00 245 LYS A C 1
ATOM 1991 O O . LYS A 1 245 ? 17.187 -5.125 -21.819 1.00 87.00 245 LYS A O 1
ATOM 1996 N N . PHE A 1 246 ? 16.096 -5.209 -19.860 1.00 84.44 246 PHE A N 1
ATOM 1997 C CA . PHE A 1 246 ? 17.300 -5.232 -19.021 1.00 84.44 246 PHE A CA 1
ATOM 1998 C C . PHE A 1 246 ? 18.226 -6.431 -19.317 1.00 84.44 246 PHE A C 1
ATOM 2000 O O . PHE A 1 246 ? 19.456 -6.307 -19.319 1.00 84.44 246 PHE A O 1
ATOM 2007 N N . VAL A 1 247 ? 17.654 -7.609 -19.575 1.00 82.44 247 VAL A N 1
ATOM 2008 C CA . VAL A 1 247 ? 18.411 -8.832 -19.875 1.00 82.44 247 VAL A CA 1
ATOM 2009 C C . VAL A 1 247 ? 18.999 -8.796 -21.283 1.00 82.44 247 VAL A C 1
ATOM 2011 O O . VAL A 1 247 ? 20.153 -9.184 -21.458 1.00 82.44 247 VAL A O 1
ATOM 2014 N N . THR A 1 248 ? 18.250 -8.338 -22.280 1.00 87.31 248 THR A N 1
ATOM 2015 C CA . THR A 1 248 ? 18.645 -8.419 -23.695 1.00 87.31 248 THR A CA 1
ATOM 2016 C C . THR A 1 248 ? 19.523 -7.256 -24.144 1.00 87.31 248 THR A C 1
ATOM 2018 O O . THR A 1 248 ? 20.472 -7.471 -24.895 1.00 87.31 248 THR A O 1
ATOM 2021 N N . ASP A 1 249 ? 19.264 -6.045 -23.653 1.00 87.56 249 ASP A N 1
ATOM 2022 C CA . ASP A 1 249 ? 19.987 -4.837 -24.041 1.00 87.56 249 ASP A CA 1
ATOM 2023 C C . ASP A 1 249 ? 21.080 -4.508 -23.014 1.00 87.56 249 ASP A C 1
ATOM 2025 O O . ASP A 1 249 ? 20.805 -4.045 -21.903 1.00 87.56 249 ASP A O 1
ATOM 2029 N N . SER A 1 250 ? 22.344 -4.723 -23.390 1.00 82.25 250 SER A N 1
ATOM 2030 C CA . SER A 1 250 ? 23.499 -4.410 -22.542 1.00 82.25 250 SER A CA 1
ATOM 2031 C C . SER A 1 250 ? 23.612 -2.927 -22.188 1.00 82.25 250 SER A C 1
ATOM 2033 O O . SER A 1 250 ? 24.111 -2.614 -21.106 1.00 82.25 250 SER A O 1
ATOM 2035 N N . GLU A 1 251 ? 23.139 -2.019 -23.048 1.00 78.62 251 GLU A N 1
ATOM 2036 C CA . GLU A 1 251 ? 23.163 -0.574 -22.783 1.00 78.62 251 GLU A CA 1
ATOM 2037 C C . GLU A 1 251 ? 22.111 -0.175 -21.739 1.00 78.62 251 GLU A C 1
ATOM 2039 O O . GLU A 1 251 ? 22.299 0.773 -20.972 1.00 78.62 251 GLU A O 1
ATOM 2044 N N . SER A 1 252 ? 21.027 -0.948 -21.633 1.00 72.31 252 SER A N 1
ATOM 2045 C CA . SER A 1 252 ? 19.987 -0.744 -20.625 1.00 72.31 252 SER A CA 1
ATOM 2046 C C . SER A 1 252 ? 20.377 -1.215 -19.220 1.00 72.31 252 SER A C 1
ATOM 2048 O O . SER A 1 252 ? 19.652 -0.945 -18.267 1.00 72.31 252 SER A O 1
ATOM 2050 N N . ARG A 1 253 ? 21.538 -1.859 -19.037 1.00 78.00 253 ARG A N 1
ATOM 2051 C CA . ARG A 1 253 ? 21.981 -2.383 -17.729 1.00 78.00 253 ARG A CA 1
ATOM 2052 C C . ARG A 1 253 ? 22.562 -1.329 -16.781 1.00 78.00 253 ARG A C 1
ATOM 2054 O O . ARG A 1 253 ? 23.223 -1.669 -15.797 1.00 78.00 253 ARG A O 1
ATOM 2061 N N . SER A 1 254 ? 22.314 -0.049 -17.043 1.00 72.88 254 SER A N 1
ATOM 2062 C CA . SER A 1 254 ? 22.693 1.037 -16.142 1.00 72.88 254 SER A CA 1
ATOM 2063 C C . SER A 1 254 ? 21.848 1.016 -14.867 1.00 72.88 254 SER A C 1
ATOM 2065 O O . SER A 1 254 ? 20.675 0.652 -14.892 1.00 72.88 254 SER A O 1
ATOM 2067 N N . GLN A 1 255 ? 22.423 1.456 -13.747 1.00 64.94 255 GLN A N 1
ATOM 2068 C CA . GLN A 1 255 ? 21.748 1.503 -12.442 1.00 64.94 255 GLN A CA 1
ATOM 2069 C C . GLN A 1 255 ? 20.397 2.243 -12.479 1.00 64.94 255 GLN A C 1
ATOM 2071 O O . GLN A 1 255 ? 19.464 1.898 -11.759 1.00 64.94 255 GLN A O 1
ATOM 2076 N N . GLU A 1 256 ? 20.281 3.261 -13.331 1.00 65.81 256 GLU A N 1
ATOM 2077 C CA . GLU A 1 256 ? 19.066 4.067 -13.496 1.00 65.81 256 GLU A CA 1
ATOM 2078 C C . GLU A 1 256 ? 17.918 3.295 -14.168 1.00 65.81 256 GLU A C 1
ATOM 2080 O O . GLU A 1 256 ? 16.748 3.631 -13.967 1.00 65.81 256 GLU A O 1
ATOM 2085 N N . ASN A 1 257 ? 18.263 2.253 -14.924 1.00 69.31 257 ASN A N 1
ATOM 2086 C CA . ASN A 1 257 ? 17.365 1.427 -15.723 1.00 69.31 257 ASN A CA 1
ATOM 2087 C C . ASN A 1 257 ? 17.108 0.046 -15.101 1.00 69.31 257 ASN A C 1
ATOM 2089 O O . ASN A 1 257 ? 16.412 -0.774 -15.699 1.00 69.31 257 ASN A O 1
ATOM 2093 N N . TRP A 1 258 ? 17.638 -0.224 -13.903 1.00 77.19 258 TRP A N 1
ATOM 2094 C CA . TRP A 1 258 ? 17.410 -1.498 -13.228 1.00 77.19 258 TRP A CA 1
ATOM 2095 C C . TRP A 1 258 ? 15.921 -1.700 -12.928 1.00 77.19 258 TRP A C 1
ATOM 2097 O O . TRP A 1 258 ? 15.263 -0.792 -12.399 1.00 77.19 258 TRP A O 1
ATOM 2107 N N . PRO A 1 259 ? 15.367 -2.889 -13.223 1.00 77.94 259 PRO A N 1
ATOM 2108 C CA . PRO A 1 259 ? 13.999 -3.191 -12.855 1.00 77.94 259 PRO A CA 1
ATOM 2109 C C . PRO A 1 259 ? 13.871 -3.154 -11.331 1.00 77.94 259 PRO A C 1
ATOM 2111 O O . PRO A 1 259 ? 14.641 -3.771 -10.594 1.00 77.94 259 PRO A O 1
ATOM 2114 N N . HIS A 1 260 ? 12.877 -2.414 -10.843 1.00 81.00 260 HIS A N 1
ATOM 2115 C CA . HIS A 1 260 ? 12.568 -2.393 -9.419 1.00 81.00 260 HIS A CA 1
ATOM 2116 C C . HIS A 1 260 ? 12.187 -3.789 -8.929 1.00 81.00 260 HIS A C 1
ATOM 2118 O O . HIS A 1 260 ? 11.496 -4.525 -9.635 1.00 81.00 260 HIS A O 1
ATOM 2124 N N . LEU A 1 261 ? 12.514 -4.092 -7.669 1.00 78.88 261 LEU A N 1
ATOM 2125 C CA . LEU A 1 261 ? 12.113 -5.339 -7.013 1.00 78.88 261 LEU A CA 1
ATOM 2126 C C . LEU A 1 261 ? 10.609 -5.619 -7.169 1.00 78.88 261 LEU A C 1
ATOM 2128 O O . LEU A 1 261 ? 10.228 -6.750 -7.428 1.00 78.88 261 LEU A O 1
ATOM 2132 N N . GLY A 1 262 ? 9.755 -4.593 -7.089 1.00 81.06 262 GLY A N 1
ATOM 2133 C CA . GLY A 1 262 ? 8.313 -4.752 -7.302 1.00 81.06 262 GLY A CA 1
ATOM 2134 C C . GLY A 1 262 ? 7.941 -5.323 -8.679 1.00 81.06 262 GLY A C 1
ATOM 2135 O O . GLY A 1 262 ? 7.054 -6.167 -8.752 1.00 81.06 262 GLY A O 1
ATOM 2136 N N . LYS A 1 263 ? 8.647 -4.939 -9.754 1.00 84.31 263 LYS A N 1
ATOM 2137 C CA . LYS A 1 263 ? 8.421 -5.483 -11.106 1.00 84.31 263 LYS A CA 1
ATOM 2138 C C . LYS A 1 263 ? 8.841 -6.946 -11.191 1.00 84.31 263 LYS A C 1
ATOM 2140 O O . LYS A 1 263 ? 8.100 -7.758 -11.729 1.00 84.31 263 LYS A O 1
ATOM 2145 N N . VAL A 1 264 ? 9.978 -7.286 -10.583 1.00 81.12 264 VAL A N 1
ATOM 2146 C CA . VAL A 1 264 ? 10.447 -8.677 -10.474 1.00 81.12 264 VAL A CA 1
ATOM 2147 C C . VAL A 1 264 ? 9.445 -9.532 -9.698 1.00 81.12 264 VAL A C 1
ATOM 2149 O O . VAL A 1 264 ? 9.120 -10.631 -10.121 1.00 81.12 264 VAL A O 1
ATOM 2152 N N . LEU A 1 265 ? 8.903 -9.019 -8.590 1.00 79.88 265 LEU A N 1
ATOM 2153 C CA . LEU A 1 265 ? 7.897 -9.736 -7.805 1.00 79.88 265 LEU A CA 1
ATOM 2154 C C . LEU A 1 265 ? 6.606 -9.970 -8.591 1.00 79.88 265 LEU A C 1
ATOM 2156 O O . LEU A 1 265 ? 5.978 -11.008 -8.426 1.00 79.88 265 LEU A O 1
ATOM 2160 N N . ILE A 1 266 ? 6.179 -9.029 -9.434 1.00 81.69 266 ILE A N 1
ATOM 2161 C CA . ILE A 1 266 ? 4.999 -9.243 -10.278 1.00 81.69 266 ILE A CA 1
ATOM 2162 C C . ILE A 1 266 ? 5.287 -10.281 -11.369 1.00 81.69 266 ILE A C 1
ATOM 2164 O O . ILE A 1 266 ? 4.461 -11.167 -11.574 1.00 81.69 266 ILE A O 1
ATOM 2168 N N . SER A 1 267 ? 6.431 -10.199 -12.056 1.00 79.62 267 SER A N 1
ATOM 2169 C CA . SER A 1 267 ? 6.730 -11.103 -13.175 1.00 79.62 267 SER A CA 1
ATOM 2170 C C . SER A 1 267 ? 6.887 -12.558 -12.728 1.00 79.62 267 SER A C 1
ATOM 2172 O O . SER A 1 267 ? 6.392 -13.464 -13.393 1.00 79.62 267 SER A O 1
ATOM 2174 N N . THR A 1 268 ? 7.481 -12.804 -11.556 1.00 71.06 268 THR A N 1
ATOM 2175 C CA . THR A 1 268 ? 7.602 -14.164 -11.005 1.00 71.06 268 THR A CA 1
ATOM 2176 C C . THR A 1 268 ? 6.263 -14.763 -10.582 1.00 71.06 268 THR A C 1
ATOM 2178 O O . THR A 1 268 ? 6.157 -15.980 -10.459 1.00 71.06 268 THR A O 1
ATOM 2181 N N . ASN A 1 269 ? 5.223 -13.944 -10.404 1.00 64.75 269 ASN A N 1
ATOM 2182 C CA . ASN A 1 269 ? 3.886 -14.416 -10.064 1.00 64.75 269 ASN A CA 1
ATOM 2183 C C . ASN A 1 269 ? 3.090 -14.928 -11.278 1.00 64.75 269 ASN A C 1
ATOM 2185 O O . ASN A 1 269 ? 1.982 -15.395 -11.086 1.00 64.75 269 ASN A O 1
ATOM 2189 N N . LYS A 1 270 ? 3.570 -14.888 -12.526 1.00 61.06 270 LYS A N 1
ATOM 2190 C CA . LYS A 1 270 ? 2.763 -15.362 -13.675 1.00 61.06 270 LYS A CA 1
ATOM 2191 C C . LYS A 1 270 ? 2.631 -16.893 -13.784 1.00 61.06 270 LYS A C 1
ATOM 2193 O O . LYS A 1 270 ? 1.776 -17.374 -14.525 1.00 61.06 270 LYS A O 1
ATOM 2198 N N . THR A 1 271 ? 3.445 -17.671 -13.070 1.00 50.06 271 THR A N 1
ATOM 2199 C CA . THR A 1 271 ? 3.586 -19.124 -13.287 1.00 50.06 271 THR A CA 1
ATOM 2200 C C . THR A 1 271 ? 2.586 -20.026 -12.544 1.00 50.06 271 THR A C 1
ATOM 2202 O O . THR A 1 271 ? 2.578 -21.224 -12.815 1.00 50.06 271 THR A O 1
ATOM 2205 N N . GLU A 1 272 ? 1.695 -19.517 -11.681 1.00 47.06 272 GLU A N 1
ATOM 2206 C CA . GLU A 1 272 ? 0.774 -20.360 -10.881 1.00 47.06 272 GLU A CA 1
ATOM 2207 C C . GLU A 1 272 ? -0.711 -19.971 -11.022 1.00 47.06 272 GLU A C 1
ATOM 2209 O O . GLU A 1 272 ? -1.300 -19.271 -10.202 1.00 47.06 272 GLU A O 1
ATOM 2214 N N . THR A 1 273 ? -1.375 -20.483 -12.058 1.00 44.69 273 THR A N 1
ATOM 2215 C CA . THR A 1 273 ? -2.795 -20.208 -12.321 1.00 44.69 273 THR A CA 1
ATOM 2216 C C . THR A 1 273 ? -3.770 -20.776 -11.262 1.00 44.69 273 THR A C 1
ATOM 2218 O O . THR A 1 273 ? -3.560 -21.818 -10.647 1.00 44.69 273 THR A O 1
ATOM 2221 N N . ALA A 1 274 ? -4.892 -20.058 -11.099 1.00 42.41 274 ALA A N 1
ATOM 2222 C CA . ALA A 1 274 ? -6.156 -20.383 -10.409 1.00 42.41 274 ALA A CA 1
ATOM 2223 C C . ALA A 1 274 ? -6.274 -20.271 -8.867 1.00 42.41 274 ALA A C 1
ATOM 2225 O O . ALA A 1 274 ? -7.379 -20.003 -8.404 1.00 42.41 274 ALA A O 1
ATOM 2226 N N . ASN A 1 275 ? -5.203 -20.340 -8.064 1.00 50.88 275 ASN A N 1
ATOM 2227 C CA . ASN A 1 275 ? -5.280 -20.167 -6.588 1.00 50.88 275 ASN A CA 1
ATOM 2228 C C . ASN A 1 275 ? -4.473 -18.968 -6.046 1.00 50.88 275 ASN A C 1
ATOM 2230 O O . ASN A 1 275 ? -4.133 -18.901 -4.863 1.00 50.88 275 ASN A O 1
ATOM 2234 N N . HIS A 1 276 ? -4.210 -17.990 -6.913 1.00 51.19 276 HIS A N 1
ATOM 2235 C CA . HIS A 1 276 ? -3.246 -16.906 -6.720 1.00 51.19 276 HIS A CA 1
ATOM 2236 C C . HIS A 1 276 ? -3.356 -16.143 -5.401 1.00 51.19 276 HIS A C 1
ATOM 2238 O O . HIS A 1 276 ? -2.382 -16.031 -4.669 1.00 51.19 276 HIS A O 1
ATOM 2244 N N . LEU A 1 277 ? -4.536 -15.627 -5.052 1.00 48.94 277 LEU A N 1
ATOM 2245 C CA . LEU A 1 277 ? -4.666 -14.781 -3.864 1.00 48.94 277 LEU A CA 1
ATOM 2246 C C . LEU A 1 277 ? -4.495 -15.584 -2.566 1.00 48.94 277 LEU A C 1
ATOM 2248 O O . LEU A 1 277 ? -3.966 -15.053 -1.593 1.00 48.94 277 LEU A O 1
ATOM 2252 N N . GLN A 1 278 ? -4.893 -16.860 -2.567 1.00 47.00 278 GLN A N 1
ATOM 2253 C CA . GLN A 1 278 ? -4.719 -17.773 -1.439 1.00 47.00 278 GLN A CA 1
ATOM 2254 C C . GLN A 1 278 ? -3.259 -18.225 -1.325 1.00 47.00 278 GLN A C 1
ATOM 2256 O O . GLN A 1 278 ? -2.711 -18.209 -0.231 1.00 47.00 278 GLN A O 1
ATOM 2261 N N . ALA A 1 279 ? -2.603 -18.561 -2.439 1.00 41.03 279 ALA A N 1
ATOM 2262 C CA . ALA A 1 279 ? -1.182 -18.906 -2.476 1.00 41.03 279 ALA A CA 1
ATOM 2263 C C . ALA A 1 279 ? -0.304 -17.716 -2.061 1.00 41.03 279 ALA A C 1
ATOM 2265 O O . ALA A 1 279 ? 0.617 -17.879 -1.268 1.00 41.03 279 ALA A O 1
ATOM 2266 N N . THR A 1 280 ? -0.644 -16.496 -2.480 1.00 46.53 280 THR A N 1
ATOM 2267 C CA . THR A 1 280 ? 0.046 -15.276 -2.051 1.00 46.53 280 THR A CA 1
ATOM 2268 C C . THR A 1 280 ? -0.318 -14.867 -0.621 1.00 46.53 280 THR A C 1
ATOM 2270 O O . THR A 1 280 ? 0.538 -14.354 0.091 1.00 46.53 280 THR A O 1
ATOM 2273 N N . GLN A 1 281 ? -1.536 -15.135 -0.134 1.00 45.78 281 GLN A N 1
ATOM 2274 C CA . GLN A 1 281 ? -1.864 -15.033 1.297 1.00 45.78 281 GLN A CA 1
ATOM 2275 C C . GLN A 1 281 ? -1.100 -16.065 2.130 1.00 45.78 281 GLN A C 1
ATOM 2277 O O . GLN A 1 281 ? -0.671 -15.733 3.232 1.00 45.78 281 GLN A O 1
ATOM 2282 N N . ASN A 1 282 ? -0.876 -17.268 1.603 1.00 44.28 282 ASN A N 1
ATOM 2283 C CA . ASN A 1 282 ? -0.071 -18.309 2.230 1.00 44.28 282 ASN A CA 1
ATOM 2284 C C . ASN A 1 282 ? 1.416 -17.943 2.188 1.00 44.28 282 ASN A C 1
ATOM 2286 O O . ASN A 1 282 ? 2.082 -18.090 3.196 1.00 44.28 282 ASN A O 1
ATOM 2290 N N . ALA A 1 283 ? 1.930 -17.375 1.094 1.00 42.94 283 ALA A N 1
ATOM 2291 C CA . ALA A 1 283 ? 3.297 -16.862 0.999 1.00 42.94 283 ALA A CA 1
ATOM 2292 C C . ALA A 1 283 ? 3.500 -15.636 1.900 1.00 42.94 283 ALA A C 1
ATOM 2294 O O . ALA A 1 283 ? 4.525 -15.522 2.560 1.00 42.94 283 ALA A O 1
ATOM 2295 N N . ARG A 1 284 ? 2.493 -14.759 2.010 1.00 47.44 284 ARG A N 1
ATOM 2296 C CA . ARG A 1 284 ? 2.428 -13.668 2.992 1.00 47.44 284 ARG A CA 1
ATOM 2297 C C . ARG A 1 284 ? 2.429 -14.223 4.406 1.00 47.44 284 ARG A C 1
ATOM 2299 O O . ARG A 1 284 ? 3.142 -13.681 5.235 1.00 47.44 284 ARG A O 1
ATOM 2306 N N . GLN A 1 285 ? 1.646 -15.263 4.695 1.00 43.84 285 GLN A N 1
ATOM 2307 C CA . GLN A 1 285 ? 1.677 -15.952 5.980 1.00 43.84 285 GLN A CA 1
ATOM 2308 C C . GLN A 1 285 ? 3.040 -16.600 6.198 1.00 43.84 285 GLN A C 1
ATOM 2310 O O . GLN A 1 285 ? 3.584 -16.398 7.257 1.00 43.84 285 GLN A O 1
ATOM 2315 N N . CYS A 1 286 ? 3.660 -17.261 5.227 1.00 42.31 286 CYS A N 1
ATOM 2316 C CA . CYS A 1 286 ? 4.983 -17.860 5.371 1.00 42.31 286 CYS A CA 1
ATOM 2317 C C . CYS A 1 286 ? 6.072 -16.811 5.593 1.00 42.31 286 CYS A C 1
ATOM 2319 O O . CYS A 1 286 ? 6.847 -16.974 6.522 1.00 42.31 286 CYS A O 1
ATOM 2321 N N . LEU A 1 287 ? 6.098 -15.715 4.831 1.00 46.62 287 LEU A N 1
ATOM 2322 C CA . LEU A 1 287 ? 7.014 -14.593 5.055 1.00 46.62 287 LEU A CA 1
ATOM 2323 C C . LEU A 1 287 ? 6.752 -13.966 6.421 1.00 46.62 287 LEU A C 1
ATOM 2325 O O . LEU A 1 287 ? 7.665 -13.848 7.222 1.00 46.62 287 LEU A O 1
ATOM 2329 N N . MET A 1 288 ? 5.502 -13.638 6.749 1.00 43.72 288 MET A N 1
ATOM 2330 C CA . MET A 1 288 ? 5.145 -13.105 8.067 1.00 43.72 288 MET A CA 1
ATOM 2331 C C . MET A 1 288 ? 5.441 -14.070 9.206 1.00 43.72 288 MET A C 1
ATOM 2333 O O . MET A 1 288 ? 5.816 -13.617 10.271 1.00 43.72 288 MET A O 1
ATOM 2337 N N . TRP A 1 289 ? 5.266 -15.372 9.019 1.00 39.91 289 TRP A N 1
ATOM 2338 C CA . TRP A 1 289 ? 5.566 -16.392 10.014 1.00 39.91 289 TRP A CA 1
ATOM 2339 C C . TRP A 1 289 ? 7.065 -16.605 10.106 1.00 39.91 289 TRP A C 1
ATOM 2341 O O . TRP A 1 289 ? 7.525 -16.834 11.207 1.00 39.91 289 TRP A O 1
ATOM 2351 N N . GLN A 1 290 ? 7.831 -16.465 9.024 1.00 42.22 290 GLN A N 1
ATOM 2352 C CA . GLN A 1 290 ? 9.290 -16.384 9.069 1.00 42.22 290 GLN A CA 1
ATOM 2353 C C . GLN A 1 290 ? 9.713 -15.139 9.857 1.00 42.22 290 GLN A C 1
ATOM 2355 O O . GLN A 1 290 ? 10.508 -15.263 10.777 1.00 42.22 290 GLN A O 1
ATOM 2360 N N . PHE A 1 291 ? 9.110 -13.975 9.608 1.00 42.25 291 PHE A N 1
ATOM 2361 C CA . PHE A 1 291 ? 9.373 -12.744 10.359 1.00 42.25 291 PHE A CA 1
ATOM 2362 C C . PHE A 1 291 ? 8.985 -12.861 11.846 1.00 42.25 291 PHE A C 1
ATOM 2364 O O . PHE A 1 291 ? 9.796 -12.547 12.707 1.00 42.25 291 PHE A O 1
ATOM 2371 N N . THR A 1 292 ? 7.796 -13.379 12.171 1.00 37.38 292 THR A N 1
ATOM 2372 C CA . THR A 1 292 ? 7.323 -13.586 13.554 1.00 37.38 292 THR A CA 1
ATOM 2373 C C . THR A 1 292 ? 8.067 -14.728 14.259 1.00 37.38 292 THR A C 1
ATOM 2375 O O . THR A 1 292 ? 8.288 -14.664 15.464 1.00 37.38 292 THR A O 1
ATOM 2378 N N . PHE A 1 293 ? 8.484 -15.773 13.537 1.00 37.44 293 PHE A N 1
ATOM 2379 C CA . PHE A 1 293 ? 9.331 -16.848 14.063 1.00 37.44 293 PHE A CA 1
ATOM 2380 C C . PHE A 1 293 ? 10.722 -16.320 14.408 1.00 37.44 293 PHE A C 1
ATOM 2382 O O . PHE A 1 293 ? 11.212 -16.615 15.490 1.00 37.44 293 PHE A O 1
ATOM 2389 N N . LEU A 1 294 ? 11.316 -15.490 13.547 1.00 37.75 294 LEU A N 1
ATOM 2390 C CA . LEU A 1 294 ? 12.601 -14.835 13.807 1.00 37.75 294 LEU A CA 1
ATOM 2391 C C . LEU A 1 294 ? 12.512 -13.805 14.947 1.00 37.75 294 LEU A C 1
ATOM 2393 O O . LEU A 1 294 ? 13.479 -13.625 15.679 1.00 37.75 294 LEU A O 1
ATOM 2397 N N . GLU A 1 295 ? 11.350 -13.177 15.145 1.00 38.22 295 GLU A N 1
ATOM 2398 C CA . GLU A 1 295 ? 11.088 -12.249 16.254 1.00 38.22 295 GLU A CA 1
ATOM 2399 C C . GLU A 1 295 ? 10.856 -12.964 17.603 1.00 38.22 295 GLU A C 1
ATOM 2401 O O . GLU A 1 295 ? 11.271 -12.462 18.646 1.00 38.22 295 GLU A O 1
ATOM 2406 N N . GLN A 1 296 ? 10.204 -14.136 17.612 1.00 33.12 296 GLN A N 1
ATOM 2407 C CA . GLN A 1 296 ? 9.783 -14.817 18.851 1.00 33.12 296 GLN A CA 1
ATOM 2408 C C . GLN A 1 296 ? 10.617 -16.041 19.238 1.00 33.12 296 GLN A C 1
ATOM 2410 O O . GLN A 1 296 ? 10.625 -16.429 20.408 1.00 33.12 296 GLN A O 1
ATOM 2415 N N . PHE A 1 297 ? 11.293 -16.687 18.290 1.00 37.59 297 PHE A N 1
ATOM 2416 C CA . PHE A 1 297 ? 11.952 -17.965 18.519 1.00 37.59 297 PHE A CA 1
ATOM 2417 C C . PHE A 1 297 ? 13.395 -17.923 18.038 1.00 37.59 297 PHE A C 1
ATOM 2419 O O . PHE A 1 297 ? 13.714 -18.160 16.880 1.00 37.59 297 PHE A O 1
ATOM 2426 N N . ASN A 1 298 ? 14.286 -17.735 19.006 1.00 41.19 298 ASN A N 1
ATOM 2427 C CA . ASN A 1 298 ? 15.724 -17.955 18.899 1.00 41.19 298 ASN A CA 1
ATOM 2428 C C . ASN A 1 298 ? 16.045 -19.471 18.763 1.00 41.19 298 ASN A C 1
ATOM 2430 O O . ASN A 1 298 ? 16.804 -20.026 19.556 1.00 41.19 298 ASN A O 1
ATOM 2434 N N . ARG A 1 299 ? 15.361 -20.198 17.860 1.00 39.66 299 ARG A N 1
ATOM 2435 C CA . ARG A 1 299 ? 15.422 -21.667 17.723 1.00 39.66 299 ARG A CA 1
ATOM 2436 C C . ARG A 1 299 ? 15.687 -22.119 16.277 1.00 39.66 299 ARG A C 1
ATOM 2438 O O . ARG A 1 299 ? 15.276 -21.441 15.339 1.00 39.66 299 ARG A O 1
ATOM 2445 N N . PRO A 1 300 ? 16.339 -23.282 16.085 1.00 45.31 300 PRO A N 1
ATOM 2446 C CA . PRO A 1 300 ? 16.755 -23.758 14.769 1.00 45.31 300 PRO A CA 1
ATOM 2447 C C . PRO A 1 300 ? 15.580 -24.132 13.850 1.00 45.31 300 PRO A C 1
ATOM 2449 O O . PRO A 1 300 ? 14.607 -24.770 14.250 1.00 45.31 300 PRO A O 1
ATOM 2452 N N . PHE A 1 301 ? 15.732 -23.784 12.570 1.00 39.75 301 PHE A N 1
ATOM 2453 C CA . PHE A 1 301 ? 14.755 -23.938 11.480 1.00 39.75 301 PHE A CA 1
ATOM 2454 C C . PHE A 1 301 ? 14.317 -25.400 11.218 1.00 39.75 301 PHE A C 1
ATOM 2456 O O . PHE A 1 301 ? 13.262 -25.649 10.632 1.00 39.75 301 PHE A O 1
ATOM 2463 N N . ALA A 1 302 ? 15.104 -26.383 11.672 1.00 42.81 302 ALA A N 1
ATOM 2464 C CA . ALA A 1 302 ? 14.851 -27.813 11.472 1.00 42.81 302 ALA A CA 1
ATOM 2465 C C . ALA A 1 302 ? 13.557 -28.311 12.149 1.00 42.81 302 ALA A C 1
ATOM 2467 O O . ALA A 1 302 ? 12.856 -29.158 11.591 1.00 42.81 302 ALA A O 1
ATOM 2468 N N . ASP A 1 303 ? 13.187 -27.741 13.299 1.00 44.75 303 ASP A N 1
ATOM 2469 C CA . ASP A 1 303 ? 11.952 -28.107 14.007 1.00 44.75 303 ASP A CA 1
ATOM 2470 C C . ASP A 1 303 ? 10.687 -27.571 13.312 1.00 44.75 303 ASP A C 1
ATOM 2472 O O . ASP A 1 303 ? 9.602 -28.139 13.461 1.00 44.75 303 ASP A O 1
ATOM 2476 N N . TYR A 1 304 ? 10.812 -26.505 12.512 1.00 41.53 304 TYR A N 1
ATOM 2477 C CA . TYR A 1 304 ? 9.694 -25.886 11.797 1.00 41.53 304 TYR A CA 1
ATOM 2478 C C . TYR A 1 304 ? 9.228 -26.741 10.609 1.00 41.53 304 TYR A C 1
ATOM 2480 O O . TYR A 1 304 ? 8.045 -27.076 10.523 1.00 41.53 304 TYR A O 1
ATOM 2488 N N . ASN A 1 305 ? 10.153 -27.180 9.744 1.00 40.94 305 ASN A N 1
ATOM 2489 C CA . ASN A 1 305 ? 9.836 -28.051 8.599 1.00 40.94 305 ASN A CA 1
ATOM 2490 C C . ASN A 1 305 ? 9.235 -29.393 9.038 1.00 40.94 305 ASN A C 1
ATOM 2492 O O . ASN A 1 305 ? 8.363 -29.937 8.362 1.00 40.94 305 ASN A O 1
ATOM 2496 N N . ARG A 1 306 ? 9.662 -29.904 10.199 1.00 43.16 306 ARG A N 1
ATOM 2497 C CA . ARG A 1 306 ? 9.121 -31.134 10.786 1.00 43.16 306 ARG A CA 1
ATOM 2498 C C . ARG A 1 306 ? 7.676 -30.976 11.268 1.00 43.16 306 ARG A C 1
ATOM 2500 O O . ARG A 1 306 ? 6.944 -31.959 11.296 1.00 43.16 306 ARG A O 1
ATOM 2507 N N . LYS A 1 307 ? 7.270 -29.764 11.662 1.00 38.81 307 LYS A N 1
ATOM 2508 C CA . LYS A 1 307 ? 5.978 -29.497 12.310 1.00 38.81 307 LYS A CA 1
ATOM 2509 C C . LYS A 1 307 ? 4.919 -28.891 11.383 1.00 38.81 307 LYS A C 1
ATOM 2511 O O . LYS A 1 307 ? 3.738 -29.107 11.637 1.00 38.81 307 LYS A O 1
ATOM 2516 N N . TYR A 1 308 ? 5.311 -28.158 10.338 1.00 38.75 308 TYR A N 1
ATOM 2517 C CA . TYR A 1 308 ? 4.373 -27.349 9.539 1.00 38.75 308 TYR A CA 1
ATOM 2518 C C . TYR A 1 308 ? 4.324 -27.664 8.033 1.00 38.75 308 TYR A C 1
ATOM 2520 O O . TYR A 1 308 ? 3.566 -27.018 7.318 1.00 38.75 308 TYR A O 1
ATOM 2528 N N . GLY A 1 309 ? 5.029 -28.698 7.559 1.00 35.50 309 GLY A N 1
ATOM 2529 C CA . GLY A 1 309 ? 4.917 -29.170 6.173 1.00 35.50 309 GLY A CA 1
ATOM 2530 C C . GLY A 1 309 ? 5.825 -28.424 5.187 1.00 35.50 309 GLY A C 1
ATOM 2531 O O . GLY A 1 309 ? 6.140 -27.252 5.361 1.00 35.50 309 GLY A O 1
ATOM 2532 N N . GLY A 1 310 ? 6.306 -29.164 4.184 1.00 39.91 310 GLY A N 1
ATOM 2533 C CA . GLY A 1 310 ? 7.500 -28.865 3.392 1.00 39.91 310 GLY A CA 1
ATOM 2534 C C . GLY A 1 310 ? 7.503 -27.539 2.626 1.00 39.91 310 GLY A C 1
ATOM 2535 O O . GLY A 1 310 ? 6.616 -27.245 1.831 1.00 39.91 310 GLY A O 1
ATOM 2536 N N . TYR A 1 311 ? 8.586 -26.789 2.821 1.00 39.25 311 TYR A N 1
ATOM 2537 C CA . TYR A 1 311 ? 8.993 -25.653 1.999 1.00 39.25 311 TYR A CA 1
ATOM 2538 C C . TYR A 1 311 ? 9.423 -26.123 0.597 1.00 39.25 311 TYR A C 1
ATOM 2540 O O . TYR A 1 311 ? 10.159 -27.104 0.492 1.00 39.25 311 TYR A O 1
ATOM 2548 N N . ASN A 1 312 ? 9.017 -25.423 -0.472 1.00 42.19 312 ASN A N 1
ATOM 2549 C CA . ASN A 1 312 ? 9.458 -25.717 -1.842 1.00 42.19 312 ASN A CA 1
ATOM 2550 C C . ASN A 1 312 ? 10.946 -25.318 -2.013 1.00 42.19 312 ASN A C 1
ATOM 2552 O O . ASN A 1 312 ? 11.260 -24.123 -1.970 1.00 42.19 312 ASN A O 1
ATOM 2556 N N . PRO A 1 313 ? 11.874 -26.273 -2.218 1.00 38.81 313 PRO A N 1
ATOM 2557 C CA . PRO A 1 313 ? 13.305 -25.984 -2.341 1.00 38.81 313 PRO A CA 1
ATOM 2558 C C . PRO A 1 313 ? 13.640 -25.109 -3.557 1.00 38.81 313 PRO A C 1
ATOM 2560 O O . PRO A 1 313 ? 14.608 -24.355 -3.528 1.00 38.81 313 PRO A O 1
ATOM 2563 N N . THR A 1 314 ? 12.824 -25.15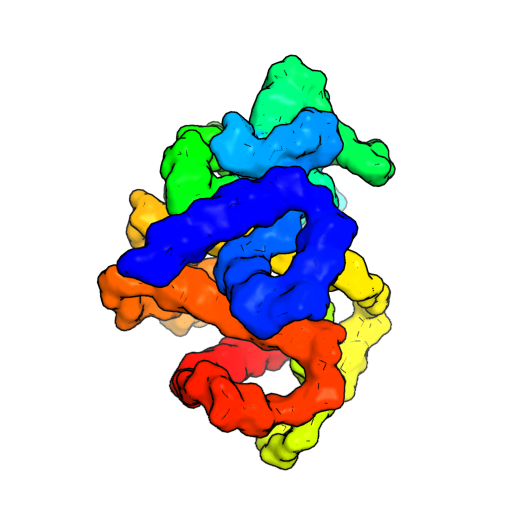2 -4.610 1.00 37.62 314 THR A N 1
ATOM 2564 C CA . THR A 1 314 ? 13.040 -24.387 -5.845 1.00 37.62 314 THR A CA 1
ATOM 2565 C C . THR A 1 314 ? 12.808 -22.891 -5.629 1.00 37.62 314 THR A C 1
ATOM 2567 O O . THR A 1 314 ? 13.593 -22.069 -6.098 1.00 37.62 314 THR A O 1
ATOM 2570 N N . ALA A 1 315 ? 11.793 -22.527 -4.836 1.00 37.97 315 ALA A N 1
ATOM 2571 C CA . ALA A 1 315 ? 11.528 -21.138 -4.455 1.00 37.97 315 ALA A CA 1
ATOM 2572 C C . ALA A 1 315 ? 12.660 -20.561 -3.585 1.00 37.97 315 ALA A C 1
ATOM 2574 O O . ALA A 1 315 ? 12.996 -19.384 -3.698 1.00 37.97 315 ALA A O 1
ATOM 2575 N N . ARG A 1 316 ? 13.295 -21.408 -2.758 1.00 37.69 316 ARG A N 1
ATOM 2576 C CA . ARG A 1 316 ? 14.485 -21.054 -1.972 1.00 37.69 316 ARG A CA 1
ATOM 2577 C C . ARG A 1 316 ? 15.672 -20.710 -2.869 1.00 37.69 316 ARG A C 1
ATOM 2579 O O . ARG A 1 316 ? 16.255 -19.653 -2.680 1.00 37.69 316 ARG A O 1
ATOM 2586 N N . VAL A 1 317 ? 15.995 -21.555 -3.850 1.00 35.03 317 VAL A N 1
ATOM 2587 C CA . VAL A 1 317 ? 17.129 -21.320 -4.764 1.00 35.03 317 VAL A CA 1
ATOM 2588 C C . VAL A 1 317 ? 16.913 -20.056 -5.594 1.00 35.03 317 VAL A C 1
ATOM 2590 O O . VAL A 1 317 ? 17.840 -19.273 -5.769 1.00 35.03 317 VAL A O 1
ATOM 2593 N N . GLN A 1 318 ? 15.685 -19.801 -6.055 1.00 37.56 318 GLN A N 1
ATOM 2594 C CA . GLN A 1 318 ? 15.372 -18.567 -6.777 1.00 37.56 318 GLN A CA 1
ATOM 2595 C C . GLN A 1 318 ? 15.549 -17.334 -5.879 1.00 37.56 318 GLN A C 1
ATOM 2597 O O . GLN A 1 318 ? 16.242 -16.400 -6.269 1.00 37.56 318 GLN A O 1
ATOM 2602 N N . LEU A 1 319 ? 15.016 -17.347 -4.653 1.00 36.25 319 LEU A N 1
ATOM 2603 C CA . LEU A 1 319 ? 15.219 -16.265 -3.680 1.00 36.25 319 LEU A CA 1
ATOM 2604 C C . LEU A 1 319 ? 16.695 -16.075 -3.298 1.00 36.25 319 LEU A C 1
ATOM 2606 O O . LEU A 1 319 ? 17.142 -14.938 -3.220 1.00 36.25 319 LEU A O 1
ATOM 2610 N N . GLU A 1 320 ? 17.461 -17.150 -3.106 1.00 36.81 320 GLU A N 1
ATOM 2611 C CA . GLU A 1 320 ? 18.897 -17.092 -2.798 1.00 36.81 320 GLU A CA 1
ATOM 2612 C C . GLU A 1 320 ? 19.698 -16.506 -3.968 1.00 36.81 320 GLU A C 1
ATOM 2614 O O . GLU A 1 320 ? 20.522 -15.622 -3.751 1.00 36.81 320 GLU A O 1
ATOM 2619 N N . VAL A 1 321 ? 19.407 -16.900 -5.214 1.00 34.66 321 VAL A N 1
ATOM 2620 C CA . VAL A 1 321 ? 20.033 -16.314 -6.411 1.00 34.66 321 VAL A CA 1
ATOM 2621 C C . VAL A 1 321 ? 19.667 -14.837 -6.548 1.00 34.66 321 VAL A C 1
ATOM 2623 O O . VAL A 1 321 ? 20.554 -14.022 -6.781 1.00 34.66 321 VAL A O 1
ATOM 2626 N N . TYR A 1 322 ? 18.402 -14.459 -6.340 1.00 37.88 322 TYR A N 1
ATOM 2627 C CA . TYR A 1 322 ? 17.969 -13.061 -6.428 1.00 37.88 322 TYR A CA 1
ATOM 2628 C C . TYR A 1 322 ? 18.558 -12.188 -5.314 1.00 37.88 322 TYR A C 1
ATOM 2630 O O . TYR A 1 322 ? 19.042 -11.095 -5.602 1.00 37.88 322 TYR A O 1
ATOM 2638 N N . VAL A 1 323 ? 18.576 -12.662 -4.065 1.00 36.56 323 VAL A N 1
ATOM 2639 C CA . VAL A 1 323 ? 19.173 -11.949 -2.924 1.00 36.56 323 VAL A CA 1
ATOM 2640 C C . VAL A 1 323 ? 20.688 -11.841 -3.094 1.00 36.56 323 VAL A C 1
ATOM 2642 O O . VAL A 1 323 ? 21.230 -10.752 -2.922 1.00 36.56 323 VAL A O 1
ATOM 2645 N N . CYS A 1 324 ? 21.376 -12.904 -3.525 1.00 31.41 324 CYS A N 1
ATOM 2646 C CA . CYS A 1 324 ? 22.805 -12.841 -3.837 1.00 31.41 324 CYS A CA 1
ATOM 2647 C C . CYS A 1 324 ? 23.101 -11.897 -5.008 1.00 31.41 324 CYS A C 1
ATOM 2649 O O . CYS A 1 324 ? 24.060 -11.141 -4.924 1.00 31.41 324 CYS A O 1
ATOM 2651 N N . PHE A 1 325 ? 22.289 -11.860 -6.069 1.00 33.50 325 PHE A N 1
ATOM 2652 C CA . PHE A 1 325 ? 22.524 -10.958 -7.204 1.00 33.50 325 PHE A CA 1
ATOM 2653 C C . PHE A 1 325 ? 22.286 -9.483 -6.838 1.00 33.50 325 PHE A C 1
ATOM 2655 O O . PHE A 1 325 ? 23.045 -8.610 -7.266 1.00 33.50 325 PHE A O 1
ATOM 2662 N N . PHE A 1 326 ? 21.275 -9.208 -6.005 1.00 34.62 326 PHE A N 1
ATOM 2663 C CA . PHE A 1 326 ? 20.967 -7.866 -5.499 1.00 34.62 326 PHE A CA 1
ATOM 2664 C C . PHE A 1 326 ? 22.031 -7.384 -4.497 1.00 34.62 326 PHE A C 1
ATOM 2666 O O . PHE A 1 326 ? 22.491 -6.244 -4.571 1.00 34.62 326 PHE A O 1
ATOM 2673 N N . CYS A 1 327 ? 22.491 -8.265 -3.603 1.00 31.27 327 CYS A N 1
ATOM 2674 C CA . CYS A 1 327 ? 23.561 -7.965 -2.655 1.00 31.27 327 CYS A CA 1
ATOM 2675 C C . CYS A 1 327 ? 24.931 -7.835 -3.343 1.00 31.27 327 CYS A C 1
ATOM 2677 O O . CYS A 1 327 ? 25.642 -6.879 -3.062 1.00 31.27 327 CYS A O 1
ATOM 2679 N N . CYS A 1 328 ? 25.297 -8.715 -4.283 1.00 29.08 328 CYS A N 1
ATOM 2680 C CA . CYS A 1 328 ? 26.622 -8.713 -4.920 1.00 29.08 328 CYS A CA 1
ATOM 2681 C C . CYS A 1 328 ? 26.845 -7.588 -5.943 1.00 29.08 328 CYS A C 1
ATOM 2683 O O . CYS A 1 328 ? 27.989 -7.187 -6.135 1.00 29.08 328 CYS A O 1
ATOM 2685 N N . ASN A 1 329 ? 25.809 -7.043 -6.591 1.00 34.16 329 ASN A N 1
ATOM 2686 C CA . ASN A 1 329 ? 25.991 -5.966 -7.583 1.00 34.16 329 ASN A CA 1
ATOM 2687 C C . ASN A 1 329 ? 25.767 -4.554 -7.031 1.00 34.16 329 ASN A C 1
ATOM 2689 O O . ASN A 1 329 ? 26.142 -3.586 -7.686 1.00 34.16 329 ASN A O 1
ATOM 2693 N N . THR A 1 330 ? 25.283 -4.431 -5.792 1.00 32.12 330 THR A N 1
ATOM 2694 C CA . THR A 1 330 ? 25.426 -3.187 -5.012 1.00 32.12 330 THR A CA 1
ATOM 2695 C C . THR A 1 330 ? 26.902 -2.949 -4.609 1.00 32.12 330 THR A C 1
ATOM 2697 O O . THR A 1 330 ? 27.248 -1.863 -4.163 1.00 32.12 330 THR A O 1
ATOM 2700 N N . ILE A 1 331 ? 27.779 -3.951 -4.805 1.00 30.70 331 ILE A N 1
ATOM 2701 C CA . ILE A 1 331 ? 29.178 -4.011 -4.333 1.00 30.70 331 ILE A CA 1
ATOM 2702 C C . ILE A 1 331 ? 30.221 -3.731 -5.442 1.00 30.70 331 ILE A C 1
ATOM 2704 O O . ILE A 1 331 ? 31.395 -3.560 -5.138 1.00 30.70 331 ILE A O 1
ATOM 2708 N N . ARG A 1 332 ? 29.845 -3.619 -6.729 1.00 24.45 332 ARG A N 1
ATOM 2709 C CA . ARG A 1 332 ? 30.757 -3.099 -7.783 1.00 24.45 332 ARG A CA 1
ATOM 2710 C C . ARG A 1 332 ? 30.624 -1.577 -7.967 1.00 24.45 332 ARG A C 1
ATOM 2712 O O . ARG A 1 332 ? 30.530 -1.083 -9.090 1.00 24.45 332 ARG A O 1
ATOM 2719 N N . MET A 1 333 ? 30.617 -0.869 -6.842 1.00 28.80 333 MET A N 1
ATOM 2720 C CA . MET A 1 333 ? 30.846 0.573 -6.692 1.00 28.80 333 MET A CA 1
ATOM 2721 C C . MET A 1 333 ? 32.049 0.789 -5.780 1.00 28.80 333 MET A C 1
ATOM 2723 O O . MET A 1 333 ? 32.684 1.853 -5.913 1.00 28.80 333 MET A O 1
#

Organism: Reticulomyxa filosa (NCBI:txid46433)

Secondary structure (DSSP, 8-state):
-HHHHHHHHHHHHTTS-HHHHHHHTTT-HHHHHHHHHTTHHHHHH-B-TTT--BTTTS-EEEEEEEEEEEHHHHHHHH------TTS-SEEEEEEEEEEEEEEHHHHHTS---B-TT--B--EEEE---SHHHHHHHHHHHHHHHHHHSTTSS--HHHHHHHHHHHHHHS--HHHHHHHHSS--SSSS----HHHHHHHTTTS-PPPHHHHHHHHHHHHHHHHHHHHHHHH-THHHHHHHHHHHHHHH-GGGGSGGGPPPHHHHHHHHGGG--S-HHHHHHHHHHHHHHHHHHHHH--S-THHHHHHH----HHHHHHHHHHHHHHHHHTT--

Sequence (333 aa):
MLTRLHDSIIGVFEYLSQHELVQCHQVCGLWNFILKNASLLRRSELRCFYSKESFTKTMIGMMLQYEMISQNEMKRASKKKNINDNAKKYYVSKFKVSSDYISLPAWSKLGIRIDSTKEKFTHFLPLVINLTHGEKSLVEIKQHLALLTPQKTFSSKGAMDIICELLSKVPISCCIVFLLAFPITNTYTYINIELLNQQFTNVKTLDSKQIHHFLSVWSCLHHLLLFLNSKYPEMSQDAEDAIDKFVTDSESRSQENWPHLGKVLISTNKTETANHLQATQNARQCLMWQFTFLEQFNRPFADYNRKYGGYNPTARVQLEVYVCFFCCNTIRM